Protein AF-A0A9P9CY89-F1 (afdb_monomer)

Secondary structure (DSSP, 8-state):
-------------------------------PPP---TTB-S-S-SEEHHHHHHHHHHHHGGG--BTTBSS--EEEESS--EEEEEEEE-SS-TTSEEEEEEEEEEE-TT--S---EEEEE-HHHHHHHHHHHHHTSPBTTTEEE-TTS--EEE-EEEEEE----EESSTT--PEEEEEEEETT--S--------

pLDDT: mean 74.92, std 17.93, range [34.5, 95.12]

Sequence (195 aa):
MDTTTITALFTLLTTLIGLAFASPLTARDALFPRQRDPASCRSTRLITEATYNWGVSGFCSNFLPTDANPNPAKTITTKEPLIFTMVLPAYDKPATQMDWVYKIAVGTGNYANKAFITHSVDYETCQRKMKEVLSEGKLGDDYCVVDGTEDVLFKGGKLEEVLEGVSANKEWKGKVRFESYIKGTKPDEEMVLFD

Foldseek 3Di:
DDDDDDDDDDDDDDDDDDDDDPDPPPPDPPPPPPPDDLLADPDQQFDFLVQQLVVLLVLLCVQDADPVGNWRWDKAWQVRKDKDWDFTAGRVGRVDTFTKMKIKHWAQPPPPDRWGWIDTHHSVNSSVQSSVQVVPDDRSGQWHAHPPDRIIGGAKGKDWDQDDTDTPDPVRGIIIMIIMHTPPPPPDPPRPPDD

Radius of gyration: 29.64 Å; Cα contacts (8 Å, |Δi|>4): 320; chains: 1; bounding box: 86×70×58 Å

Organism: NCBI:txid256645

Nearest PDB structures (foldseek):
  5j9h-assembly1_A  TM=2.217E-01  e=1.422E+00  Puumala virus p360
  8bes-assembly1_A  TM=3.994E-01  e=5.762E+00  Rhodotorula dairenensis
  6y68-assembly1_A  TM=2.134E-01  e=3.217E+00  Maporal virus
  8bet-assembly2_C  TM=2.044E-01  e=8.175E+00  Rhodotorula dairenensis

Mean predicted aligned error: 13.98 Å

Solvent-accessible surface area (backbone atoms only — not comparable to full-atom values): 11926 Å² total; per-residue (Å²): 140,79,88,84,88,90,87,82,90,82,88,81,90,80,90,77,91,77,91,76,74,85,71,74,83,70,79,68,82,62,88,62,76,75,80,70,59,78,41,43,47,92,64,57,83,27,29,36,57,70,60,47,57,51,48,45,50,61,62,31,51,82,23,54,56,42,99,90,39,77,73,35,54,45,78,39,26,55,87,52,53,51,72,48,75,44,80,40,50,21,62,76,40,63,89,44,73,38,57,33,33,43,36,42,37,38,41,63,74,91,50,89,61,88,63,72,36,35,34,70,44,36,34,68,57,42,46,53,50,54,54,42,21,62,75,74,37,47,79,44,73,20,29,24,35,40,86,96,56,90,49,48,33,46,60,32,39,65,38,78,41,77,57,91,51,63,34,94,46,91,84,58,77,38,31,43,33,37,38,35,34,43,68,93,62,72,85,70,95,76,73,89,78,77,130

Structure (mmCIF, N/CA/C/O backbone):
data_AF-A0A9P9CY89-F1
#
_entry.id   AF-A0A9P9CY89-F1
#
loop_
_atom_site.group_PDB
_atom_site.id
_atom_site.type_symbol
_atom_site.label_atom_id
_atom_site.label_alt_id
_atom_site.label_comp_id
_atom_site.label_asym_id
_atom_site.label_entity_id
_atom_site.label_seq_id
_atom_site.pdbx_PDB_ins_code
_atom_site.Cartn_x
_atom_site.Cartn_y
_atom_site.Cartn_z
_atom_site.occupancy
_atom_site.B_iso_or_equiv
_atom_site.auth_seq_id
_atom_site.auth_comp_id
_atom_site.auth_asym_id
_atom_site.auth_atom_id
_atom_site.pdbx_PDB_model_num
ATOM 1 N N . MET A 1 1 ? -62.046 49.528 8.499 1.00 42.81 1 MET A N 1
ATOM 2 C CA . MET A 1 1 ? -62.099 48.124 8.043 1.00 42.81 1 MET A CA 1
ATOM 3 C C . MET A 1 1 ? -61.010 47.359 8.781 1.00 42.81 1 MET A C 1
ATOM 5 O O . MET A 1 1 ? -59.967 47.067 8.221 1.00 42.81 1 MET A O 1
ATOM 9 N N . ASP A 1 2 ? -61.037 47.347 10.110 1.00 34.50 2 ASP A N 1
ATOM 10 C CA . ASP A 1 2 ? -61.955 46.634 11.022 1.00 34.50 2 ASP A CA 1
ATOM 11 C C . ASP A 1 2 ? -61.560 45.166 11.223 1.00 34.50 2 ASP A C 1
ATOM 13 O O . ASP A 1 2 ? -61.821 44.290 10.407 1.00 34.50 2 ASP A O 1
ATOM 17 N N . THR A 1 3 ? -60.901 44.970 12.366 1.00 44.81 3 THR A N 1
ATOM 18 C CA . THR A 1 3 ? -60.974 43.838 13.298 1.00 44.81 3 THR A CA 1
ATOM 19 C C . THR A 1 3 ? -62.237 42.982 13.195 1.00 44.81 3 THR A C 1
ATOM 21 O O . THR A 1 3 ? -63.329 43.540 13.238 1.00 44.81 3 THR A O 1
ATOM 24 N N . THR A 1 4 ? -62.113 41.647 13.252 1.00 50.03 4 THR A N 1
ATOM 25 C CA . THR A 1 4 ? -62.676 40.820 14.351 1.00 50.03 4 THR A CA 1
ATOM 26 C C . THR A 1 4 ? -62.416 39.313 14.197 1.00 50.03 4 THR A C 1
ATOM 28 O O . THR A 1 4 ? -62.582 38.703 13.147 1.00 50.03 4 THR A O 1
ATOM 31 N N . THR A 1 5 ? -62.012 38.747 15.327 1.00 48.97 5 THR A N 1
ATOM 32 C CA . THR A 1 5 ? -62.002 37.354 15.786 1.00 48.97 5 THR A CA 1
ATOM 33 C C . THR A 1 5 ? -63.383 36.690 15.737 1.00 48.97 5 THR A C 1
ATOM 35 O O . THR A 1 5 ? -64.351 37.321 16.149 1.00 48.97 5 THR A O 1
ATOM 38 N N . ILE A 1 6 ? -63.465 35.388 15.409 1.00 53.59 6 ILE A N 1
ATOM 39 C CA . ILE A 1 6 ? -64.520 34.494 15.933 1.00 53.59 6 ILE A CA 1
ATOM 40 C C . ILE A 1 6 ? -63.917 33.134 16.308 1.00 53.59 6 ILE A C 1
ATOM 42 O O . ILE A 1 6 ? -63.315 32.436 15.495 1.00 53.59 6 ILE A O 1
ATOM 46 N N . THR A 1 7 ? -64.124 32.788 17.573 1.00 47.53 7 THR A N 1
ATOM 47 C CA . THR A 1 7 ? -63.783 31.548 18.272 1.00 47.53 7 THR A CA 1
ATOM 48 C C . THR A 1 7 ? -65.073 30.744 18.481 1.00 47.53 7 THR A C 1
ATOM 50 O O . THR A 1 7 ? -66.059 31.324 18.925 1.00 47.53 7 THR A O 1
ATOM 53 N N . ALA A 1 8 ? -65.074 29.429 18.238 1.00 51.16 8 ALA A N 1
ATOM 54 C CA . ALA A 1 8 ? -66.047 28.460 18.786 1.00 51.16 8 ALA A CA 1
ATOM 55 C C . ALA A 1 8 ? -65.473 27.040 18.585 1.00 51.16 8 ALA A C 1
ATOM 57 O O . ALA A 1 8 ? -65.384 26.566 17.459 1.00 51.16 8 ALA A O 1
ATOM 58 N N . LEU A 1 9 ? -64.782 26.435 19.556 1.00 44.12 9 LEU A N 1
ATOM 59 C CA . LEU A 1 9 ? -65.307 25.575 20.631 1.00 44.12 9 LEU A CA 1
ATOM 60 C C . LEU A 1 9 ? -66.454 24.632 20.218 1.00 44.12 9 LEU A C 1
ATOM 62 O O . LEU A 1 9 ? -67.615 25.020 20.225 1.00 44.12 9 LEU A O 1
ATOM 66 N N . PHE A 1 10 ? -66.120 23.356 20.003 1.00 47.75 10 PHE A N 1
ATOM 67 C CA . PHE A 1 10 ? -66.984 22.234 20.373 1.00 47.75 10 PHE A CA 1
ATOM 68 C C . PHE A 1 10 ? -66.120 21.110 20.953 1.00 47.75 10 PHE A C 1
ATOM 70 O O . PHE A 1 10 ? -65.463 20.344 20.253 1.00 47.75 10 PHE A O 1
ATOM 77 N N . THR A 1 11 ? -66.086 21.069 22.278 1.00 47.38 11 THR A N 1
ATOM 78 C CA . THR A 1 11 ? -65.641 19.938 23.087 1.00 47.38 11 THR A CA 1
ATOM 79 C C . THR A 1 11 ? -66.651 18.798 22.967 1.00 47.38 11 THR A C 1
ATOM 81 O O . THR A 1 11 ? -67.822 19.012 23.282 1.00 47.38 11 THR A O 1
ATOM 84 N N . LEU A 1 12 ? -66.212 17.581 22.632 1.00 44.69 12 LEU A N 1
ATOM 85 C CA . LEU A 1 12 ? -66.904 16.381 23.100 1.00 44.69 12 LEU A CA 1
ATOM 86 C C . LEU A 1 12 ? -65.917 15.337 23.629 1.00 44.69 12 LEU A C 1
ATOM 88 O O . LEU A 1 12 ? -65.103 14.751 22.925 1.00 44.69 12 LEU A O 1
ATOM 92 N N . LEU A 1 13 ? -66.049 15.189 24.936 1.00 46.47 13 LEU A N 1
ATOM 93 C CA . LEU A 1 13 ? -65.552 14.196 25.863 1.00 46.47 13 LEU A CA 1
ATOM 94 C C . LEU A 1 13 ? -65.914 12.763 25.416 1.00 46.47 13 LEU A C 1
ATOM 96 O O . LEU A 1 13 ? -67.093 12.434 25.353 1.00 46.47 13 LEU A O 1
ATOM 100 N N . THR A 1 14 ? -64.928 11.881 25.242 1.00 52.66 14 THR A N 1
ATOM 101 C CA . THR A 1 14 ? -65.094 10.454 25.575 1.00 52.66 14 THR A CA 1
ATOM 102 C C . THR A 1 14 ? -63.801 9.904 26.157 1.00 52.66 14 THR A C 1
ATOM 104 O O . THR A 1 14 ? -62.845 9.580 25.458 1.00 52.66 14 THR A O 1
ATOM 107 N N . THR A 1 15 ? -63.811 9.809 27.479 1.00 50.81 15 THR A N 1
ATOM 108 C CA . THR A 1 15 ? -62.997 8.919 28.299 1.00 50.81 15 THR A CA 1
ATOM 109 C C . THR A 1 15 ? -63.222 7.460 27.897 1.00 50.81 15 THR A C 1
ATOM 111 O O . THR A 1 15 ? -64.338 6.962 28.038 1.00 50.81 15 THR A O 1
ATOM 114 N N . LEU A 1 16 ? -62.163 6.746 27.511 1.00 49.50 16 LEU A N 1
ATOM 115 C CA . LEU A 1 16 ? -62.087 5.304 27.738 1.00 49.50 16 LEU A CA 1
ATOM 116 C C . LEU A 1 16 ? -60.788 4.973 28.469 1.00 49.50 16 LEU A C 1
ATOM 118 O O . LEU A 1 16 ? -59.684 5.102 27.948 1.00 49.50 16 LEU A O 1
ATOM 122 N N . ILE A 1 17 ? -60.976 4.562 29.718 1.00 52.81 17 ILE A N 1
ATOM 123 C CA . ILE A 1 17 ? -59.984 3.940 30.579 1.00 52.81 17 ILE A CA 1
ATOM 124 C C . ILE A 1 17 ? -59.710 2.549 30.002 1.00 52.81 17 ILE A C 1
ATOM 126 O O . ILE A 1 17 ? -60.562 1.668 30.067 1.00 52.81 17 ILE A O 1
ATOM 130 N N . GLY A 1 18 ? -58.520 2.367 29.435 1.00 46.34 18 GLY A N 1
ATOM 131 C CA . GLY A 1 18 ? -57.946 1.066 29.111 1.00 46.34 18 GLY A CA 1
ATOM 132 C C . GLY A 1 18 ? -56.780 0.777 30.048 1.00 46.34 18 GLY A C 1
ATOM 133 O O . GLY A 1 18 ? -55.631 1.046 29.717 1.00 46.34 18 GLY A O 1
ATOM 134 N N . LEU A 1 19 ? -57.082 0.253 31.236 1.00 50.66 19 LEU A N 1
ATOM 135 C CA . LEU A 1 19 ? -56.118 -0.465 32.069 1.00 50.66 19 LEU A CA 1
ATOM 136 C C . LEU A 1 19 ? -55.737 -1.757 31.341 1.00 50.66 19 LEU A C 1
ATOM 138 O O . LEU A 1 19 ? -56.552 -2.673 31.280 1.00 50.66 19 LEU A O 1
ATOM 142 N N . ALA A 1 20 ? -54.518 -1.850 30.811 1.00 46.69 20 ALA A N 1
ATOM 143 C CA . ALA A 1 20 ? -53.949 -3.131 30.405 1.00 46.69 20 ALA A CA 1
ATOM 144 C C . ALA A 1 20 ? -52.420 -3.057 30.293 1.00 46.69 20 ALA A C 1
ATOM 146 O O . ALA A 1 20 ? -51.870 -2.570 29.313 1.00 46.69 20 ALA A O 1
ATOM 147 N N . PHE A 1 21 ? -51.779 -3.611 31.321 1.00 50.00 21 PHE A N 1
ATOM 148 C CA . PHE A 1 21 ? -50.441 -4.198 31.321 1.00 50.00 21 PHE A CA 1
ATOM 149 C C . PHE A 1 21 ? -49.263 -3.273 30.995 1.00 50.00 21 PHE A C 1
ATOM 151 O O . PHE A 1 21 ? -48.805 -3.147 29.862 1.00 50.00 21 PHE A O 1
ATOM 158 N N . ALA A 1 22 ? -48.649 -2.779 32.078 1.00 48.97 22 ALA A N 1
ATOM 159 C CA . ALA A 1 22 ? -47.198 -2.740 32.162 1.00 48.97 22 ALA A CA 1
ATOM 160 C C . ALA A 1 22 ? -46.675 -4.091 31.657 1.00 48.97 22 ALA A C 1
ATOM 162 O O . ALA A 1 22 ? -46.836 -5.120 32.316 1.00 48.97 22 ALA A O 1
ATOM 163 N N . SER A 1 23 ? -46.128 -4.093 30.444 1.00 54.41 23 SER A N 1
ATOM 164 C CA . SER A 1 23 ? -45.365 -5.236 29.976 1.00 54.41 23 SER A CA 1
ATOM 165 C C . SER A 1 23 ? -44.224 -5.399 30.976 1.00 54.41 23 SER A C 1
ATOM 167 O O . SER A 1 23 ? -43.519 -4.414 31.229 1.00 54.41 23 SER A O 1
ATOM 169 N N . PRO A 1 24 ? -44.055 -6.571 31.609 1.00 49.47 24 PRO A N 1
ATOM 170 C CA . PRO A 1 24 ? -42.847 -6.803 32.368 1.00 49.47 24 PRO A CA 1
ATOM 171 C C . PRO A 1 24 ? -41.691 -6.553 31.405 1.00 49.47 24 PRO A C 1
ATOM 173 O O . PRO A 1 24 ? -41.665 -7.104 30.305 1.00 49.47 24 PRO A O 1
ATOM 176 N N . LEU A 1 25 ? -40.764 -5.690 31.820 1.00 48.47 25 LEU A N 1
ATOM 177 C CA . LEU A 1 25 ? -39.395 -5.707 31.335 1.00 48.47 25 LEU A CA 1
ATOM 178 C C . LEU A 1 25 ? -38.912 -7.145 31.518 1.00 48.47 25 LEU A C 1
ATOM 180 O O . LEU A 1 25 ? -38.414 -7.522 32.580 1.00 48.47 25 LEU A O 1
ATOM 184 N N . THR A 1 26 ? -39.121 -7.979 30.504 1.00 49.50 26 THR A N 1
ATOM 185 C CA . THR A 1 26 ? -38.426 -9.243 30.369 1.00 49.50 26 THR A CA 1
ATOM 186 C C . THR A 1 26 ? -36.986 -8.868 30.112 1.00 49.50 26 THR A C 1
ATOM 188 O O . THR A 1 26 ? -36.546 -8.668 28.984 1.00 49.50 26 THR A O 1
ATOM 191 N N . ALA A 1 27 ? -36.265 -8.723 31.220 1.00 52.22 27 ALA A N 1
ATOM 192 C CA . ALA A 1 27 ? -34.845 -8.946 31.267 1.00 52.22 27 ALA A CA 1
ATOM 193 C C . ALA A 1 27 ? -34.517 -10.195 30.444 1.00 52.22 27 ALA A C 1
ATOM 195 O O . ALA A 1 27 ? -35.237 -11.196 30.509 1.00 52.22 27 ALA A O 1
ATOM 196 N N . ARG A 1 28 ? -33.366 -10.121 29.771 1.00 48.06 28 ARG A N 1
ATOM 197 C CA . ARG A 1 28 ? -32.787 -11.105 28.852 1.00 48.06 28 ARG A CA 1
ATOM 198 C C . ARG A 1 28 ? -33.158 -10.869 27.388 1.00 48.06 28 ARG A C 1
ATOM 200 O O . ARG A 1 28 ? -33.549 -11.801 26.693 1.00 48.06 28 ARG A O 1
ATOM 207 N N . ASP A 1 29 ? -32.776 -9.696 26.874 1.00 45.81 29 ASP A N 1
ATOM 208 C CA . ASP A 1 29 ? -31.834 -9.752 25.750 1.00 45.81 29 ASP A CA 1
ATOM 209 C C . ASP A 1 29 ? -30.663 -10.588 26.249 1.00 45.81 29 ASP A C 1
ATOM 211 O O . ASP A 1 29 ? -29.784 -10.143 26.993 1.00 45.81 29 ASP A O 1
ATOM 215 N N . ALA A 1 30 ? -30.784 -11.885 26.006 1.00 46.38 30 ALA A N 1
ATOM 216 C CA . ALA A 1 30 ? -29.717 -12.810 26.228 1.00 46.38 30 ALA A CA 1
ATOM 217 C C . ALA A 1 30 ? -28.488 -12.209 25.550 1.00 46.38 30 ALA A C 1
ATOM 219 O O . ALA A 1 30 ? -28.546 -11.751 24.408 1.00 46.38 30 ALA A O 1
ATOM 220 N N . LEU A 1 31 ? -27.394 -12.200 26.305 1.00 48.59 31 LEU A N 1
ATOM 221 C CA . LEU A 1 31 ? -26.022 -11.984 25.866 1.00 48.59 31 LEU A CA 1
ATOM 222 C C . LEU A 1 31 ? -25.629 -13.070 24.849 1.00 48.59 31 LEU A C 1
ATOM 224 O O . LEU A 1 31 ? -24.633 -13.768 25.017 1.00 48.59 31 LEU A O 1
ATOM 228 N N . PHE A 1 32 ? -26.437 -13.268 23.811 1.00 48.12 32 PHE A N 1
ATOM 229 C CA . PHE A 1 32 ? -25.995 -13.920 22.609 1.00 48.12 32 PHE A CA 1
ATOM 230 C C . PHE A 1 32 ? -24.947 -12.975 22.036 1.00 48.12 32 PHE A C 1
ATOM 232 O O . PHE A 1 32 ? -25.261 -11.800 21.807 1.00 48.12 32 PHE A O 1
ATOM 239 N N . PRO A 1 33 ? -23.690 -13.420 21.873 1.00 51.66 33 PRO A N 1
ATOM 240 C CA . PRO A 1 33 ? -22.725 -12.615 21.154 1.00 51.66 33 PRO A CA 1
ATOM 241 C C . PRO A 1 33 ? -23.377 -12.278 19.818 1.00 51.66 33 PRO A C 1
ATOM 243 O O . PRO A 1 33 ? -23.723 -13.195 19.070 1.00 51.66 33 PRO A O 1
ATOM 246 N N . ARG A 1 34 ? -23.631 -10.981 19.565 1.00 53.75 34 ARG A N 1
ATOM 247 C CA . ARG A 1 34 ? -24.109 -10.527 18.257 1.00 53.75 34 ARG A CA 1
ATOM 248 C C . ARG A 1 34 ? -23.199 -11.193 17.243 1.00 53.75 34 ARG A C 1
ATOM 250 O O . ARG A 1 34 ? -21.979 -11.021 17.303 1.00 53.75 34 ARG A O 1
ATOM 257 N N . GLN A 1 35 ? -23.790 -12.027 16.399 1.00 55.66 35 GLN A N 1
ATOM 258 C CA . GLN A 1 35 ? -23.075 -12.658 15.313 1.00 55.66 35 GLN A CA 1
ATOM 259 C C . GLN A 1 35 ? -22.565 -11.499 14.457 1.00 55.66 35 GLN A C 1
ATOM 261 O O . GLN A 1 35 ? -23.366 -10.773 13.876 1.00 55.66 35 GLN A O 1
ATOM 266 N N . ARG A 1 36 ? -21.257 -11.222 14.532 1.00 60.03 36 ARG A N 1
ATOM 267 C CA . ARG A 1 36 ? -20.660 -10.099 13.808 1.00 60.03 36 ARG A CA 1
ATOM 268 C C . ARG A 1 36 ? -20.838 -10.345 12.323 1.00 60.03 36 ARG A C 1
ATOM 270 O O . ARG A 1 36 ? -20.642 -11.476 11.866 1.00 60.03 36 ARG A O 1
ATOM 277 N N . ASP A 1 37 ? -21.153 -9.286 11.591 1.00 70.81 37 ASP A N 1
ATOM 278 C CA . ASP A 1 37 ? -21.175 -9.361 10.141 1.00 70.81 37 ASP A CA 1
ATOM 279 C C . ASP A 1 37 ? -19.795 -9.811 9.631 1.00 70.81 37 ASP A C 1
ATOM 281 O O . ASP A 1 37 ? -18.772 -9.433 10.210 1.00 70.81 37 ASP A O 1
ATOM 285 N N . PRO A 1 38 ? -19.718 -10.604 8.549 1.00 62.88 38 PRO A N 1
ATOM 286 C CA . PRO A 1 38 ? -18.444 -11.090 8.008 1.00 62.88 38 PRO A CA 1
ATOM 287 C C . PRO A 1 38 ? -17.430 -9.976 7.687 1.00 62.88 38 PRO A C 1
ATOM 289 O O . PRO A 1 38 ? -16.225 -10.211 7.712 1.00 62.88 38 PRO A O 1
ATOM 292 N N . ALA A 1 39 ? -17.923 -8.761 7.429 1.00 76.88 39 ALA A N 1
ATOM 293 C CA . ALA A 1 39 ? -17.151 -7.558 7.124 1.00 76.88 39 ALA A CA 1
ATOM 294 C C . ALA A 1 39 ? -16.628 -6.794 8.358 1.00 76.88 39 ALA A C 1
ATOM 296 O O . ALA A 1 39 ? -15.818 -5.875 8.220 1.00 76.88 39 ALA A O 1
ATOM 297 N N . SER A 1 40 ? -17.085 -7.157 9.557 1.00 86.38 40 SER A N 1
ATOM 298 C CA . SER A 1 40 ? -16.733 -6.489 10.808 1.00 86.38 40 SER A CA 1
ATOM 299 C C . SER A 1 40 ? -15.288 -6.759 11.228 1.00 86.38 40 SER A C 1
ATOM 301 O O . SER A 1 40 ? -14.763 -7.878 11.128 1.00 86.38 40 SER A O 1
ATOM 303 N N . CYS 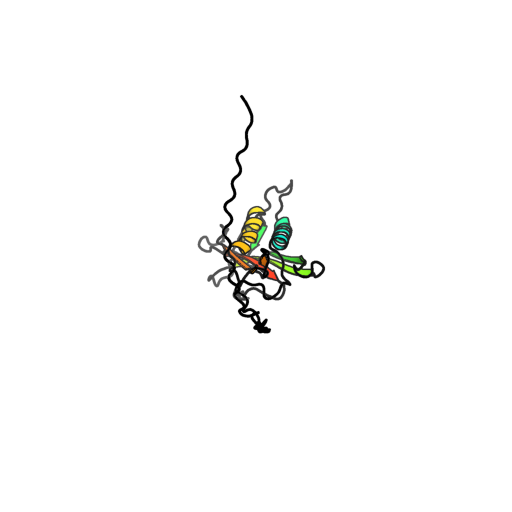A 1 41 ? -14.629 -5.738 11.770 1.00 87.56 41 CYS A N 1
ATOM 304 C CA . CYS A 1 41 ? -13.296 -5.889 12.325 1.00 87.56 41 CYS A CA 1
ATOM 305 C C . CYS A 1 41 ? -13.285 -6.798 13.564 1.00 87.56 41 CYS A C 1
ATOM 307 O O . CYS A 1 41 ? -13.728 -6.444 14.656 1.00 87.56 41 CYS A O 1
ATOM 309 N N . ARG A 1 42 ? -12.684 -7.988 13.421 1.00 84.75 42 ARG A N 1
ATOM 310 C CA . ARG A 1 42 ? -12.408 -8.904 14.547 1.00 84.75 42 ARG A CA 1
ATOM 311 C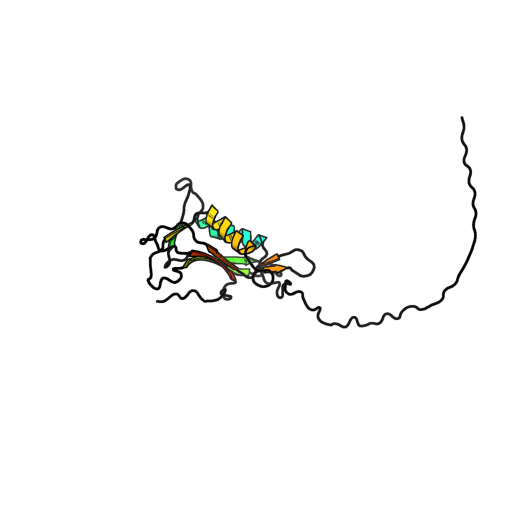 C . ARG A 1 42 ? -11.414 -8.313 15.549 1.00 84.75 42 ARG A C 1
ATOM 313 O O . ARG A 1 42 ? -11.548 -8.540 16.747 1.00 84.75 42 ARG A O 1
ATOM 320 N N . SER A 1 43 ? -10.446 -7.556 15.040 1.00 84.94 43 SER A N 1
ATOM 321 C CA . SER A 1 43 ? -9.432 -6.826 15.795 1.00 84.94 43 SER A CA 1
ATOM 322 C C . SER A 1 43 ? -9.385 -5.393 15.287 1.00 84.94 43 SER A C 1
ATOM 324 O O . SER A 1 43 ? -9.419 -5.168 14.080 1.00 84.94 43 SER A O 1
ATOM 326 N N . THR A 1 44 ? -9.269 -4.446 16.207 1.00 87.88 44 THR A N 1
ATOM 327 C CA . THR A 1 44 ? -9.060 -3.022 15.923 1.00 87.88 44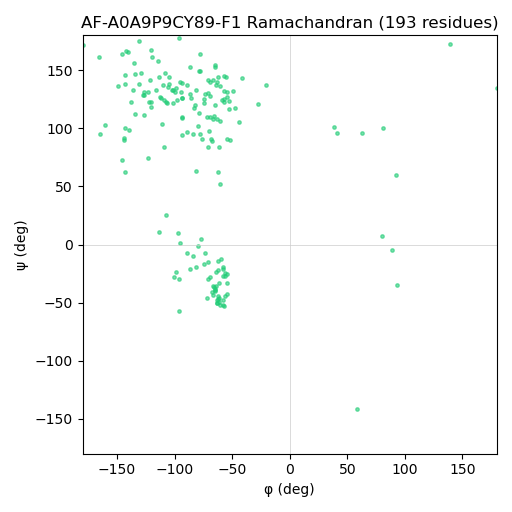 THR A CA 1
ATOM 328 C C . THR A 1 44 ? -7.580 -2.630 15.968 1.00 87.88 44 THR A C 1
ATOM 330 O O . THR A 1 44 ? -7.233 -1.476 15.733 1.00 87.88 44 THR A O 1
ATOM 333 N N . ARG A 1 45 ? -6.683 -3.596 16.221 1.00 89.31 45 ARG A N 1
ATOM 334 C CA . ARG A 1 45 ? -5.227 -3.420 16.151 1.00 89.31 45 ARG A CA 1
ATOM 335 C C . ARG A 1 45 ? -4.744 -3.535 14.702 1.00 89.31 45 ARG A C 1
ATOM 337 O O . ARG A 1 45 ? -4.050 -4.481 14.340 1.00 89.31 45 ARG A O 1
ATOM 344 N N . LEU A 1 46 ? -5.205 -2.604 13.879 1.00 91.31 46 LEU A N 1
ATOM 345 C CA . LEU A 1 46 ? -4.951 -2.480 12.444 1.00 91.31 46 LEU A CA 1
ATOM 346 C C . LEU A 1 46 ? -4.764 -0.994 12.111 1.00 91.31 46 LEU A C 1
ATOM 348 O O . LEU A 1 46 ? -5.060 -0.135 12.944 1.00 91.31 46 LEU A O 1
ATOM 352 N N . ILE A 1 47 ? -4.243 -0.678 10.927 1.00 92.69 47 ILE A N 1
ATOM 353 C CA . ILE A 1 47 ? -4.116 0.717 10.478 1.00 92.69 47 ILE A CA 1
ATOM 354 C C . ILE A 1 47 ? -5.405 1.180 9.801 1.00 92.69 47 ILE A C 1
ATOM 356 O O . ILE A 1 47 ? -6.121 0.370 9.215 1.00 92.69 47 ILE A O 1
ATOM 360 N N . THR A 1 48 ? -5.673 2.482 9.837 1.00 92.94 48 THR A N 1
ATOM 361 C CA . THR A 1 48 ? -6.731 3.091 9.019 1.00 92.94 48 THR A CA 1
ATOM 362 C C . THR A 1 48 ? -6.271 3.272 7.576 1.00 92.94 48 THR A C 1
ATOM 364 O O . THR A 1 48 ? -5.068 3.299 7.294 1.00 92.94 48 THR A O 1
ATOM 367 N N . GLU A 1 49 ? -7.218 3.494 6.664 1.00 90.19 49 GLU A N 1
ATOM 368 C CA . GLU A 1 49 ? -6.921 3.918 5.290 1.00 90.19 49 GLU A CA 1
ATOM 369 C C . GLU A 1 49 ? -6.045 5.184 5.244 1.00 90.19 49 GLU A C 1
ATOM 371 O O . GLU A 1 49 ? -5.082 5.260 4.481 1.00 90.19 49 GLU A O 1
ATOM 376 N N . ALA A 1 50 ? -6.326 6.178 6.090 1.00 91.31 50 ALA A N 1
ATOM 377 C CA . ALA A 1 50 ? -5.536 7.407 6.137 1.00 91.31 50 ALA A CA 1
ATOM 378 C C . ALA A 1 50 ? -4.073 7.132 6.529 1.00 91.31 50 ALA A C 1
ATOM 380 O O . ALA A 1 50 ? -3.144 7.643 5.897 1.00 91.31 50 ALA A O 1
ATOM 381 N N . THR A 1 51 ? -3.854 6.285 7.539 1.00 94.12 51 THR A N 1
ATOM 382 C CA . THR A 1 51 ? -2.512 5.862 7.963 1.00 94.12 51 THR A CA 1
ATOM 383 C C . THR A 1 51 ? -1.805 5.045 6.882 1.00 94.12 51 THR A C 1
ATOM 385 O O . THR A 1 51 ? -0.607 5.233 6.661 1.00 94.12 51 THR A O 1
ATOM 388 N N . TYR A 1 52 ? -2.537 4.185 6.172 1.00 93.75 52 TYR A N 1
ATOM 389 C CA . TYR A 1 52 ? -2.017 3.462 5.017 1.00 93.75 52 TYR A CA 1
ATOM 390 C C . TYR A 1 52 ? -1.554 4.420 3.914 1.00 93.75 52 TYR A C 1
ATOM 392 O O . TYR A 1 52 ? -0.402 4.369 3.493 1.00 93.75 52 TYR A O 1
ATOM 400 N N . ASN A 1 53 ? -2.406 5.359 3.500 1.00 93.69 53 ASN A N 1
ATOM 401 C CA . ASN A 1 53 ? -2.104 6.326 2.442 1.00 93.69 53 ASN A CA 1
ATOM 402 C C . ASN A 1 53 ? -0.916 7.239 2.792 1.00 93.69 53 ASN A C 1
ATOM 404 O O . ASN A 1 53 ? -0.124 7.612 1.916 1.00 93.69 53 ASN A O 1
ATOM 408 N N . TRP A 1 54 ? -0.753 7.567 4.076 1.00 94.31 54 TRP A N 1
ATOM 409 C CA . TRP A 1 54 ? 0.445 8.240 4.572 1.00 94.31 54 TRP A CA 1
ATOM 410 C C . TRP A 1 54 ? 1.699 7.376 4.388 1.00 94.31 54 TRP A C 1
ATOM 412 O O . TRP A 1 54 ? 2.700 7.849 3.845 1.00 94.31 54 TRP A O 1
ATOM 422 N N . GLY A 1 55 ? 1.640 6.097 4.768 1.00 94.62 55 GLY A N 1
ATOM 423 C CA . GLY A 1 55 ? 2.757 5.174 4.588 1.00 94.62 55 GLY A CA 1
ATOM 424 C C . GLY A 1 55 ? 3.082 4.891 3.117 1.00 94.62 55 GLY A C 1
ATOM 425 O O . GLY A 1 55 ? 4.256 4.869 2.761 1.00 94.62 55 GLY A O 1
ATOM 426 N N . VAL A 1 56 ? 2.083 4.800 2.232 1.00 94.81 56 VAL A N 1
ATOM 427 C CA . VAL A 1 56 ? 2.293 4.747 0.771 1.00 94.81 56 VAL A CA 1
ATOM 428 C C . VAL A 1 56 ? 3.083 5.961 0.296 1.00 94.81 56 VAL A C 1
ATOM 430 O O . VAL A 1 56 ? 4.037 5.819 -0.467 1.00 94.81 56 VAL A O 1
ATOM 433 N N . SER A 1 57 ? 2.741 7.152 0.788 1.00 93.88 57 SER A N 1
ATOM 434 C CA . SER A 1 57 ? 3.469 8.370 0.431 1.00 93.88 57 SER A CA 1
ATOM 435 C C . SER A 1 57 ? 4.909 8.361 0.930 1.00 93.88 57 SER A C 1
ATOM 437 O O . SER A 1 57 ? 5.813 8.725 0.180 1.00 93.88 57 SER A O 1
ATOM 439 N N . GLY A 1 58 ? 5.144 7.862 2.144 1.00 92.56 58 GLY A N 1
ATOM 440 C CA . GLY A 1 58 ? 6.491 7.637 2.665 1.00 92.56 58 GLY A CA 1
ATOM 441 C C . GLY A 1 58 ? 7.284 6.622 1.835 1.00 92.56 58 GLY A C 1
ATOM 442 O O . GLY A 1 58 ? 8.416 6.895 1.445 1.00 92.56 58 GLY A O 1
ATOM 443 N N . PHE A 1 59 ? 6.689 5.481 1.494 1.00 92.94 59 PHE A N 1
ATOM 444 C CA . PHE A 1 59 ? 7.328 4.440 0.692 1.00 92.94 59 PHE A CA 1
ATOM 445 C C . PHE A 1 59 ? 7.680 4.925 -0.719 1.00 92.94 59 PHE A C 1
ATOM 447 O O . PHE A 1 59 ? 8.836 4.818 -1.141 1.00 92.94 59 PHE A O 1
ATOM 454 N N . CYS A 1 60 ? 6.714 5.521 -1.419 1.00 92.56 60 CYS A N 1
ATOM 455 C CA . CYS A 1 60 ? 6.905 6.030 -2.771 1.00 92.56 60 CYS A CA 1
ATOM 456 C C . CYS A 1 60 ? 7.784 7.285 -2.811 1.00 92.56 60 CYS A C 1
ATOM 458 O O . CYS A 1 60 ? 8.321 7.600 -3.865 1.00 92.56 60 CYS A O 1
ATOM 460 N N . SER A 1 61 ? 8.030 7.970 -1.686 1.00 89.12 61 SER A N 1
ATOM 461 C CA . SER A 1 61 ? 8.935 9.132 -1.657 1.00 89.12 61 SER A CA 1
ATOM 462 C C . SER A 1 61 ? 10.350 8.824 -2.174 1.00 89.12 61 SER A C 1
ATOM 464 O O . SER A 1 61 ? 11.037 9.689 -2.708 1.00 89.12 61 SER A O 1
ATOM 466 N N . ASN A 1 62 ? 10.748 7.552 -2.108 1.00 78.50 62 ASN A N 1
ATOM 467 C CA . ASN A 1 62 ? 11.988 7.027 -2.672 1.00 78.50 62 ASN A CA 1
ATOM 468 C C . ASN A 1 62 ? 12.127 7.209 -4.194 1.00 78.50 62 ASN A C 1
ATOM 470 O O . ASN A 1 62 ? 13.213 6.977 -4.722 1.00 78.50 62 ASN A O 1
ATOM 474 N N . PHE A 1 63 ? 11.044 7.568 -4.879 1.00 83.12 63 PHE A N 1
ATOM 475 C CA . PHE A 1 63 ? 10.946 7.800 -6.316 1.00 83.12 63 PHE A CA 1
ATOM 476 C C . PHE A 1 63 ? 10.659 9.277 -6.632 1.00 83.12 63 PHE A C 1
ATOM 478 O O . PHE A 1 63 ? 10.293 9.596 -7.760 1.00 83.12 63 PHE A O 1
ATOM 485 N N . LEU A 1 64 ? 10.754 10.182 -5.645 1.00 79.94 64 LEU A N 1
ATOM 486 C CA . LEU A 1 64 ? 10.442 11.594 -5.854 1.00 79.94 64 LEU A CA 1
ATOM 487 C C . LEU A 1 64 ? 11.409 12.243 -6.842 1.00 79.94 64 LEU A C 1
ATOM 489 O O . LEU A 1 64 ? 12.624 12.043 -6.733 1.00 79.94 64 LEU A O 1
ATOM 493 N N . PRO A 1 65 ? 10.885 13.070 -7.758 1.00 75.31 65 PRO A N 1
ATOM 494 C CA . PRO A 1 65 ? 11.715 13.863 -8.632 1.00 75.31 65 PRO A CA 1
ATOM 495 C C . PRO A 1 65 ? 12.580 14.841 -7.851 1.00 75.31 65 PRO A C 1
ATOM 497 O O . PRO A 1 65 ? 12.187 15.391 -6.824 1.00 75.31 65 PRO A O 1
ATOM 500 N N . THR A 1 66 ? 13.785 15.036 -8.363 1.00 79.00 66 THR A N 1
ATOM 501 C CA . THR A 1 66 ? 14.732 16.046 -7.891 1.00 79.00 66 THR A CA 1
ATOM 502 C C . THR A 1 66 ? 15.034 16.994 -9.041 1.00 79.00 66 THR A C 1
ATOM 504 O O . THR A 1 66 ? 14.862 16.621 -10.201 1.00 79.00 66 THR A O 1
ATOM 507 N N . ASP A 1 67 ? 15.561 18.182 -8.751 1.00 79.19 67 ASP A N 1
ATOM 508 C CA . ASP A 1 67 ? 15.961 19.138 -9.796 1.00 79.19 67 ASP A CA 1
ATOM 509 C C . ASP A 1 67 ? 16.966 18.533 -10.797 1.00 79.19 67 ASP A C 1
ATOM 511 O O . ASP A 1 67 ? 17.013 18.925 -11.961 1.00 79.19 67 ASP A O 1
ATOM 515 N N . ALA A 1 68 ? 17.748 17.538 -10.361 1.00 78.75 68 ALA A N 1
ATOM 516 C CA . ALA A 1 68 ? 18.698 16.804 -11.195 1.00 78.75 68 ALA A CA 1
ATOM 517 C C . ALA A 1 68 ? 18.084 15.598 -11.935 1.00 78.75 68 ALA A C 1
ATOM 519 O O . ALA A 1 68 ? 18.647 15.136 -12.926 1.00 78.75 68 ALA A O 1
ATOM 520 N N . ASN A 1 69 ? 16.956 15.065 -11.461 1.00 73.69 69 ASN A N 1
ATOM 521 C CA . ASN A 1 69 ? 16.236 13.962 -12.089 1.00 73.69 69 ASN A CA 1
ATOM 522 C C . ASN A 1 69 ? 14.723 14.169 -11.917 1.00 73.69 69 ASN A C 1
ATOM 524 O O . ASN A 1 69 ? 14.159 13.715 -10.915 1.00 73.69 69 ASN A O 1
ATOM 528 N N . PRO A 1 70 ? 14.070 14.855 -12.869 1.00 68.56 70 PRO A N 1
ATOM 529 C CA . PRO A 1 70 ? 12.672 15.246 -12.749 1.00 68.56 70 PRO A CA 1
ATOM 530 C C . PRO A 1 70 ? 11.685 14.086 -12.917 1.00 68.56 70 PRO A C 1
ATOM 532 O O . PRO A 1 70 ? 10.508 14.302 -12.679 1.00 68.56 70 PRO A O 1
ATOM 535 N N . ASN A 1 71 ? 12.132 12.881 -13.301 1.00 68.62 71 ASN A N 1
ATOM 536 C CA . ASN A 1 71 ? 11.303 11.670 -13.379 1.00 68.62 71 ASN A CA 1
ATOM 537 C C . ASN A 1 71 ? 12.133 10.423 -12.995 1.00 68.62 71 ASN A C 1
ATOM 539 O O . ASN A 1 71 ? 12.510 9.636 -13.870 1.00 68.62 71 ASN A O 1
ATOM 543 N N . PRO A 1 72 ? 12.471 10.223 -11.706 1.00 79.06 72 PRO A N 1
ATOM 544 C CA . PRO A 1 72 ? 13.272 9.094 -11.274 1.00 79.06 72 PRO A CA 1
ATOM 545 C C . PRO A 1 72 ? 12.399 7.847 -11.226 1.00 79.06 72 PRO A C 1
ATOM 547 O O . PRO A 1 72 ? 11.741 7.546 -10.232 1.00 79.06 72 PRO A O 1
ATOM 550 N N . ALA A 1 73 ? 12.427 7.089 -12.312 1.00 82.00 73 ALA A N 1
ATOM 551 C CA . ALA A 1 73 ? 11.930 5.731 -12.294 1.00 82.00 73 ALA A CA 1
ATOM 552 C C . ALA A 1 73 ? 13.008 4.802 -11.714 1.00 82.00 73 ALA A C 1
ATOM 554 O O . ALA A 1 73 ? 14.184 4.888 -12.083 1.00 82.00 73 ALA A O 1
ATOM 555 N N . LYS A 1 74 ? 12.626 3.918 -10.787 1.00 82.69 74 LYS A N 1
ATOM 556 C CA . LYS A 1 74 ? 13.520 2.861 -10.307 1.00 82.69 74 LYS A CA 1
ATOM 557 C C . LYS A 1 74 ? 13.271 1.576 -11.057 1.00 82.69 74 LYS A C 1
ATOM 559 O O . LYS A 1 74 ? 12.141 1.163 -11.305 1.00 82.69 74 LYS A O 1
ATOM 564 N N . THR A 1 75 ? 14.380 0.929 -11.345 1.00 84.69 75 THR A N 1
ATOM 565 C CA . THR A 1 75 ? 14.444 -0.387 -11.944 1.00 84.69 75 THR A CA 1
ATOM 566 C C . THR A 1 75 ? 14.176 -1.436 -10.872 1.00 84.69 75 THR A C 1
ATOM 568 O O . THR A 1 75 ? 14.982 -1.597 -9.960 1.00 84.69 75 THR A O 1
ATOM 571 N N . ILE A 1 76 ? 13.055 -2.147 -10.975 1.00 85.19 76 ILE A N 1
ATOM 572 C CA . ILE A 1 76 ? 12.745 -3.308 -10.138 1.00 85.19 76 ILE A CA 1
ATOM 573 C C . ILE A 1 76 ? 13.012 -4.565 -10.957 1.00 85.19 76 ILE A C 1
ATOM 575 O O . ILE A 1 76 ? 12.592 -4.664 -12.114 1.00 85.19 76 ILE A O 1
ATOM 579 N N . THR A 1 77 ? 13.711 -5.524 -10.356 1.00 83.62 77 THR A N 1
ATOM 580 C CA . THR A 1 77 ? 14.048 -6.794 -11.003 1.00 83.62 77 THR A CA 1
ATOM 581 C C . THR A 1 77 ? 13.485 -7.971 -10.220 1.00 83.62 77 THR A C 1
ATOM 583 O O . THR A 1 77 ? 13.067 -7.848 -9.069 1.00 83.62 77 THR A O 1
ATOM 586 N N . THR A 1 78 ? 13.511 -9.146 -10.840 1.00 79.38 78 THR A N 1
ATOM 587 C CA . THR A 1 78 ? 13.115 -10.413 -10.210 1.00 79.38 78 THR A CA 1
ATOM 588 C C . THR A 1 78 ? 13.984 -10.797 -9.008 1.00 79.38 78 THR A C 1
ATOM 590 O O . THR A 1 78 ? 13.533 -11.556 -8.156 1.00 79.38 78 THR A O 1
ATOM 593 N N . LYS A 1 79 ? 15.215 -10.274 -8.906 1.00 81.38 79 LYS A N 1
ATOM 594 C CA . LYS A 1 79 ? 16.153 -10.575 -7.808 1.00 81.38 79 LYS A CA 1
ATOM 595 C C . LYS A 1 79 ? 16.186 -9.514 -6.717 1.00 81.38 79 LYS A C 1
ATOM 597 O O . LYS A 1 79 ? 16.579 -9.806 -5.593 1.00 81.38 79 LYS A O 1
ATOM 602 N N . GLU A 1 80 ? 15.795 -8.294 -7.056 1.00 85.81 80 GLU A N 1
ATOM 603 C CA . GLU A 1 80 ? 15.918 -7.132 -6.184 1.00 85.81 80 GLU A CA 1
ATOM 604 C C . GLU A 1 80 ? 14.532 -6.509 -5.986 1.00 85.81 80 GLU A C 1
ATOM 606 O O . GLU A 1 80 ? 14.215 -5.481 -6.594 1.00 85.81 80 GLU A O 1
ATOM 611 N N . PRO A 1 81 ? 13.662 -7.146 -5.174 1.00 88.56 81 PRO A N 1
ATOM 612 C CA . PRO A 1 81 ? 12.400 -6.536 -4.799 1.00 88.56 81 PRO A CA 1
ATOM 613 C C . PRO A 1 81 ? 12.665 -5.315 -3.917 1.00 88.56 81 PRO A C 1
ATOM 615 O O . PRO A 1 81 ? 13.522 -5.337 -3.030 1.00 88.56 81 PRO A O 1
ATOM 618 N N . LEU A 1 82 ? 11.880 -4.260 -4.109 1.00 91.00 82 LEU A N 1
ATOM 619 C CA . LEU A 1 82 ? 11.910 -3.113 -3.217 1.00 91.00 82 LEU A CA 1
ATOM 620 C C . LEU A 1 82 ? 11.022 -3.409 -2.014 1.00 91.00 82 LEU A C 1
ATOM 622 O O . LEU A 1 82 ? 9.819 -3.594 -2.171 1.00 91.00 82 LEU A O 1
ATOM 626 N N . ILE A 1 83 ? 11.609 -3.443 -0.821 1.00 92.62 83 ILE A N 1
ATOM 627 C CA . ILE A 1 83 ? 10.903 -3.723 0.431 1.00 92.62 83 ILE A CA 1
ATOM 628 C C . ILE A 1 83 ? 11.207 -2.603 1.414 1.00 92.62 83 ILE A C 1
ATOM 630 O O . ILE A 1 83 ? 12.367 -2.263 1.643 1.00 92.62 83 ILE A O 1
ATOM 634 N N . PHE A 1 84 ? 10.168 -2.057 2.033 1.00 93.44 84 PHE A N 1
ATOM 635 C CA . PHE A 1 84 ? 10.302 -1.054 3.074 1.00 93.44 84 PHE A CA 1
ATOM 636 C C . PHE A 1 84 ? 9.359 -1.375 4.224 1.00 93.44 84 PHE A C 1
ATOM 638 O O . PHE A 1 84 ? 8.192 -1.692 4.010 1.00 93.44 84 PHE A O 1
ATOM 645 N N . THR A 1 85 ? 9.869 -1.316 5.452 1.00 94.31 85 THR A N 1
ATOM 646 C CA . THR A 1 85 ? 9.047 -1.475 6.655 1.00 94.31 85 THR A CA 1
ATOM 647 C C . THR A 1 85 ? 8.903 -0.120 7.323 1.00 94.31 85 THR A C 1
ATOM 649 O O . THR A 1 85 ? 9.902 0.508 7.666 1.00 94.31 85 THR A O 1
ATOM 652 N N . MET A 1 86 ? 7.666 0.323 7.502 1.00 93.62 86 MET A N 1
ATOM 653 C CA . MET A 1 86 ? 7.316 1.535 8.227 1.00 93.62 86 MET A CA 1
ATOM 654 C C . MET A 1 86 ? 6.676 1.183 9.550 1.00 93.62 86 MET A C 1
ATOM 656 O O . MET A 1 86 ? 5.939 0.210 9.658 1.00 93.62 86 MET A O 1
ATOM 660 N N . VAL A 1 87 ? 6.915 2.024 10.542 1.00 93.94 87 VAL A N 1
ATOM 661 C CA . VAL A 1 87 ? 6.267 1.898 11.836 1.00 93.94 87 VAL A CA 1
ATOM 662 C C . VAL A 1 87 ? 5.019 2.773 11.835 1.00 93.94 87 VAL A C 1
ATOM 664 O O . VAL A 1 87 ? 5.123 3.999 11.794 1.00 93.94 87 VAL A O 1
ATOM 667 N N . LEU A 1 88 ? 3.842 2.147 11.830 1.00 93.38 88 LEU A N 1
ATOM 668 C CA . LEU A 1 88 ? 2.550 2.822 11.697 1.00 93.38 88 LEU A CA 1
ATOM 669 C C . LEU A 1 88 ? 1.716 2.708 12.984 1.00 93.38 88 LEU A C 1
ATOM 671 O O . LEU A 1 88 ? 1.765 1.668 13.646 1.00 93.38 88 LEU A O 1
ATOM 675 N N . PRO A 1 89 ? 0.946 3.746 13.355 1.00 93.69 89 PRO A N 1
ATOM 676 C CA . PRO A 1 89 ? 0.063 3.693 14.516 1.00 93.69 89 PRO A CA 1
ATOM 677 C C . PRO A 1 89 ? -1.119 2.742 14.286 1.00 93.69 89 PRO A C 1
ATOM 679 O O . PRO A 1 89 ? -1.713 2.721 13.207 1.00 93.69 89 PRO A O 1
ATOM 682 N N . ALA A 1 90 ? -1.483 1.981 15.317 1.00 92.69 90 ALA A N 1
ATOM 683 C CA . ALA A 1 90 ? -2.719 1.201 15.336 1.00 92.69 90 ALA A CA 1
ATOM 684 C C . ALA A 1 90 ? -3.937 2.087 15.635 1.00 92.69 90 ALA A C 1
ATOM 686 O O . ALA A 1 90 ? -3.833 3.059 16.385 1.00 92.69 90 ALA A O 1
ATOM 687 N N . TYR A 1 91 ? -5.098 1.720 15.091 1.00 92.56 91 TYR A N 1
ATOM 688 C CA . TYR A 1 91 ? -6.357 2.438 15.293 1.00 92.56 91 TYR A CA 1
ATOM 689 C C . TYR A 1 91 ? -6.792 2.465 16.764 1.00 92.56 91 TYR A C 1
ATOM 691 O O . TYR A 1 91 ? -7.079 3.529 17.305 1.00 92.56 91 TYR A O 1
ATOM 699 N N . ASP A 1 92 ? -6.799 1.313 17.440 1.00 88.38 92 ASP A N 1
ATOM 700 C CA . ASP A 1 92 ? -7.261 1.201 18.830 1.00 88.38 92 ASP A CA 1
ATOM 701 C C . ASP A 1 92 ? -6.332 1.876 19.846 1.00 88.38 92 ASP A C 1
ATOM 703 O O . ASP A 1 92 ? -6.762 2.299 20.922 1.00 88.38 92 ASP A O 1
ATOM 707 N N . LYS A 1 93 ? -5.041 1.950 19.521 1.00 86.81 93 LYS A N 1
ATOM 708 C CA . LYS A 1 93 ? -3.996 2.516 20.369 1.00 86.81 93 LYS A CA 1
ATOM 709 C C . LYS A 1 93 ? -2.973 3.235 19.494 1.00 86.81 93 LYS A C 1
ATOM 711 O O . LYS A 1 93 ? -1.972 2.620 19.134 1.00 86.81 93 LYS A O 1
ATOM 716 N N . PRO A 1 94 ? -3.126 4.546 19.246 1.00 80.75 94 PRO A N 1
ATOM 717 C CA . PRO A 1 94 ? -2.187 5.306 18.416 1.00 80.75 94 PRO A CA 1
ATOM 718 C C . PRO A 1 94 ? -0.734 5.283 18.919 1.00 80.75 94 PRO A C 1
ATOM 720 O O . PRO A 1 94 ? 0.202 5.382 18.133 1.00 80.75 94 PRO A O 1
ATOM 723 N N . ALA A 1 95 ? -0.530 5.108 20.231 1.00 80.69 95 ALA A N 1
ATOM 724 C CA . ALA A 1 95 ? 0.796 4.926 20.827 1.00 80.69 95 ALA A CA 1
ATOM 725 C C . ALA A 1 95 ? 1.401 3.530 20.569 1.00 80.69 95 ALA A C 1
ATOM 727 O O . ALA A 1 95 ? 2.600 3.329 20.750 1.00 80.69 95 ALA A O 1
ATOM 728 N N . THR A 1 96 ? 0.583 2.552 20.170 1.00 79.94 96 THR A N 1
ATOM 729 C CA . THR A 1 96 ? 1.049 1.232 19.744 1.00 79.94 96 THR A CA 1
ATOM 730 C C . THR A 1 96 ? 1.478 1.309 18.292 1.00 79.94 96 THR A C 1
ATOM 732 O O . THR A 1 96 ? 0.697 1.612 17.392 1.00 79.94 96 THR A O 1
ATOM 735 N N . GLN A 1 97 ? 2.745 0.997 18.093 1.00 86.25 97 GLN A N 1
ATOM 736 C CA . GLN A 1 97 ? 3.407 0.994 16.808 1.00 86.25 97 GLN A CA 1
ATOM 737 C C . GLN A 1 97 ? 3.366 -0.408 16.189 1.00 86.25 97 GLN A C 1
ATOM 739 O O . GLN A 1 97 ? 3.522 -1.413 16.889 1.00 86.25 97 GLN A O 1
ATOM 744 N N . MET A 1 98 ? 3.119 -0.477 14.884 1.00 89.38 98 MET A N 1
ATOM 745 C CA . MET A 1 98 ? 3.075 -1.714 14.108 1.00 89.38 98 MET A CA 1
ATOM 746 C C . MET A 1 98 ? 4.070 -1.645 12.959 1.00 89.38 98 MET A C 1
ATOM 748 O O . MET A 1 98 ? 4.070 -0.683 12.193 1.00 89.38 98 MET A O 1
ATOM 752 N N . ASP A 1 99 ? 4.876 -2.693 12.820 1.00 93.56 99 ASP A N 1
ATOM 753 C CA . ASP A 1 99 ? 5.744 -2.868 11.661 1.00 93.56 99 ASP A CA 1
ATOM 754 C C . ASP A 1 99 ? 4.885 -3.229 10.445 1.00 93.56 99 ASP A C 1
ATOM 756 O O . ASP A 1 99 ? 4.345 -4.333 10.341 1.00 93.56 99 ASP A O 1
ATOM 760 N N . TRP A 1 100 ? 4.776 -2.292 9.516 1.00 94.25 100 TRP A N 1
ATOM 761 C CA . TRP A 1 100 ? 3.994 -2.407 8.300 1.00 94.25 100 TRP A CA 1
ATOM 762 C C . TRP A 1 100 ? 4.905 -2.465 7.079 1.00 94.25 100 TRP A C 1
ATOM 764 O O . TRP A 1 100 ? 5.755 -1.600 6.887 1.00 94.25 100 TRP A O 1
ATOM 774 N N . VAL A 1 101 ? 4.742 -3.484 6.245 1.00 95.12 101 VAL A N 1
ATOM 775 C CA . VAL A 1 101 ? 5.588 -3.728 5.078 1.00 95.12 101 VAL A CA 1
ATOM 776 C C . VAL A 1 101 ? 4.906 -3.207 3.818 1.00 95.12 101 VAL A C 1
ATOM 778 O O . VAL A 1 101 ? 3.728 -3.463 3.575 1.00 95.12 101 VAL A O 1
ATOM 781 N N . TYR A 1 102 ? 5.682 -2.511 2.996 1.00 94.94 102 TYR A N 1
ATOM 782 C CA . TYR A 1 102 ? 5.370 -2.153 1.619 1.00 94.94 102 TYR A CA 1
ATOM 783 C C . TYR A 1 102 ? 6.385 -2.831 0.706 1.00 94.94 102 TYR A C 1
ATO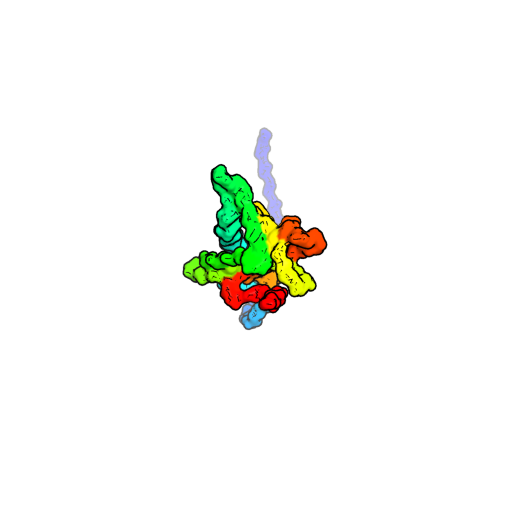M 785 O O . TYR A 1 102 ? 7.589 -2.807 0.988 1.00 94.94 102 TYR A O 1
ATOM 793 N N . LYS A 1 103 ? 5.913 -3.463 -0.367 1.00 93.81 103 LYS A N 1
ATOM 794 C CA . LYS A 1 103 ? 6.773 -4.241 -1.255 1.00 93.81 103 LYS A CA 1
ATOM 795 C C . LYS A 1 103 ? 6.358 -4.109 -2.714 1.00 93.81 103 LYS A C 1
ATOM 797 O O . LYS A 1 103 ? 5.180 -4.190 -3.041 1.00 93.81 103 LYS A O 1
ATOM 802 N N . ILE A 1 104 ? 7.356 -3.967 -3.582 1.00 92.50 104 ILE A N 1
ATOM 803 C CA . ILE A 1 104 ? 7.222 -4.072 -5.035 1.00 92.50 104 ILE A CA 1
ATOM 804 C C . ILE A 1 104 ? 8.177 -5.165 -5.500 1.00 92.50 104 ILE A C 1
ATOM 806 O O . ILE A 1 104 ? 9.379 -5.101 -5.243 1.00 92.50 104 ILE A O 1
ATOM 810 N N . ALA A 1 105 ? 7.650 -6.177 -6.176 1.00 90.69 105 ALA A N 1
ATOM 811 C CA . ALA A 1 105 ? 8.430 -7.291 -6.697 1.00 90.69 105 ALA A CA 1
ATOM 812 C C . ALA A 1 105 ? 8.018 -7.615 -8.131 1.00 90.69 105 ALA A C 1
ATOM 814 O O . ALA A 1 105 ? 6.897 -7.329 -8.538 1.00 90.69 105 ALA A O 1
ATOM 815 N N . VAL A 1 106 ? 8.912 -8.240 -8.894 1.00 85.69 106 VAL A N 1
ATOM 816 C CA . VAL A 1 106 ? 8.603 -8.747 -10.235 1.00 85.69 106 VAL A CA 1
ATOM 817 C C . VAL A 1 106 ? 8.499 -10.263 -10.168 1.00 85.69 106 VAL A C 1
ATOM 819 O O . VAL A 1 106 ? 9.453 -10.936 -9.783 1.00 85.69 106 VAL A O 1
ATOM 822 N N . GLY A 1 107 ? 7.346 -10.800 -10.555 1.00 77.69 107 GLY A N 1
ATOM 823 C CA . GLY A 1 107 ? 7.139 -12.231 -10.733 1.00 77.69 107 GLY A CA 1
ATOM 824 C C . GLY A 1 107 ? 7.480 -12.666 -12.157 1.00 77.69 107 GLY A C 1
ATOM 825 O O . GLY A 1 107 ? 7.087 -12.015 -13.129 1.00 77.69 107 GLY A O 1
ATOM 826 N N . THR A 1 108 ? 8.162 -13.804 -12.293 1.00 68.56 108 THR A N 1
ATOM 827 C CA . THR A 1 108 ? 8.441 -14.448 -13.589 1.00 68.56 108 THR A CA 1
ATOM 828 C C . THR A 1 108 ? 7.253 -15.249 -14.131 1.00 68.56 108 THR A C 1
ATOM 830 O O . THR A 1 108 ? 7.347 -15.806 -15.218 1.00 68.56 108 THR A O 1
ATOM 833 N N . GLY A 1 109 ? 6.125 -15.326 -13.416 1.00 65.94 109 GLY A N 1
ATOM 834 C CA . GLY A 1 109 ? 4.986 -16.161 -13.815 1.00 65.94 109 GLY A CA 1
ATOM 835 C C . GLY A 1 109 ? 5.376 -17.639 -13.959 1.00 65.94 109 GLY A C 1
ATOM 836 O O . GLY A 1 109 ? 6.197 -18.142 -13.199 1.00 65.94 109 GLY A O 1
ATOM 837 N N . ASN A 1 110 ? 4.821 -18.326 -14.963 1.00 60.75 110 ASN A N 1
ATOM 838 C CA . ASN A 1 110 ? 5.107 -19.744 -15.245 1.00 60.75 110 ASN A CA 1
ATOM 839 C C . ASN A 1 110 ? 6.457 -19.979 -15.949 1.00 60.75 110 ASN A C 1
ATOM 841 O O . ASN A 1 110 ? 6.759 -21.103 -16.354 1.00 60.75 110 ASN A O 1
ATOM 845 N N . TYR A 1 111 ? 7.266 -18.937 -16.150 1.00 62.19 111 TYR A N 1
ATOM 846 C CA . TYR A 1 111 ? 8.561 -19.084 -16.798 1.00 62.19 111 TYR A CA 1
ATOM 847 C C . TYR A 1 111 ? 9.570 -19.615 -15.773 1.00 62.19 111 TYR A C 1
ATOM 849 O O . TYR A 1 111 ? 10.078 -18.880 -14.930 1.00 62.19 111 TYR A O 1
ATOM 857 N N . ALA A 1 112 ? 9.846 -20.921 -15.859 1.00 55.16 112 ALA A N 1
ATOM 858 C CA . ALA A 1 112 ? 10.760 -21.663 -14.982 1.00 55.16 112 ALA A CA 1
ATOM 859 C C . ALA A 1 112 ? 12.224 -21.186 -15.056 1.00 55.16 112 ALA A C 1
ATOM 861 O O . ALA A 1 112 ? 13.041 -21.523 -14.203 1.00 55.16 112 ALA A O 1
ATOM 862 N N . ASN A 1 113 ? 12.564 -20.390 -16.071 1.00 55.09 113 ASN A N 1
ATOM 863 C CA . ASN A 1 113 ? 13.886 -19.806 -16.215 1.00 55.09 113 ASN A CA 1
ATOM 864 C C . ASN A 1 113 ? 13.903 -18.401 -15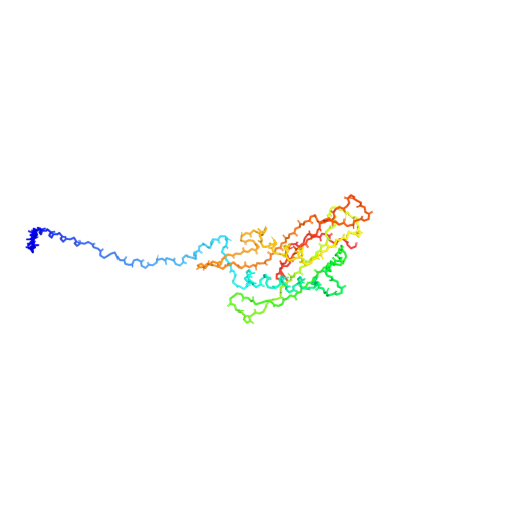.612 1.00 55.09 113 ASN A C 1
ATOM 866 O O . ASN A 1 113 ? 13.054 -17.571 -15.926 1.00 55.09 113 ASN A O 1
ATOM 870 N N . LYS A 1 114 ? 14.914 -18.144 -14.776 1.00 57.22 114 LYS A N 1
ATOM 871 C CA . LYS A 1 114 ? 15.228 -16.876 -14.100 1.00 57.22 114 LYS A CA 1
ATOM 872 C C . LYS A 1 114 ? 15.539 -15.753 -15.098 1.00 57.22 114 LYS A C 1
ATOM 874 O O . LYS A 1 114 ? 16.665 -15.254 -15.127 1.00 57.22 114 LYS A O 1
ATOM 879 N N . ALA A 1 115 ? 14.598 -15.355 -15.954 1.00 61.97 115 ALA A N 1
ATOM 880 C CA . ALA A 1 115 ? 14.816 -14.139 -16.720 1.00 61.97 115 ALA A CA 1
ATOM 881 C C . ALA A 1 115 ? 14.972 -12.980 -15.759 1.00 61.97 115 ALA A C 1
ATOM 883 O O . ALA A 1 115 ? 14.199 -12.786 -14.816 1.00 61.97 115 ALA A O 1
ATOM 884 N N . PHE A 1 116 ? 15.963 -12.171 -16.086 1.00 68.94 116 PHE A N 1
ATOM 885 C CA . PHE A 1 116 ? 16.045 -10.805 -15.633 1.00 68.94 116 PHE A CA 1
ATOM 886 C C . PHE A 1 116 ? 14.953 -10.029 -16.365 1.00 68.94 116 PHE A C 1
ATOM 888 O O . PHE A 1 116 ? 15.170 -9.482 -17.445 1.00 68.94 116 PHE A O 1
ATOM 895 N N . ILE A 1 117 ? 13.743 -10.088 -15.810 1.00 71.94 117 ILE A N 1
ATOM 896 C CA . ILE A 1 117 ? 12.665 -9.195 -16.201 1.00 71.94 117 ILE A CA 1
ATOM 897 C C . ILE A 1 117 ? 12.818 -7.941 -15.363 1.00 71.94 117 ILE A C 1
ATOM 899 O O . ILE A 1 117 ? 12.959 -8.005 -14.138 1.00 71.94 117 ILE A O 1
ATOM 903 N N . THR A 1 118 ? 12.796 -6.816 -16.056 1.00 76.81 118 THR A N 1
ATOM 904 C CA . THR A 1 118 ? 13.071 -5.523 -15.475 1.00 76.81 118 THR A CA 1
ATOM 905 C C . THR A 1 118 ? 11.921 -4.583 -15.784 1.00 76.81 118 THR A C 1
ATOM 907 O O . THR A 1 118 ? 11.530 -4.421 -16.943 1.00 76.81 118 THR A O 1
ATOM 910 N N . HIS A 1 119 ? 11.396 -3.945 -14.744 1.00 82.69 119 HIS A N 1
ATOM 911 C CA . HIS A 1 119 ? 10.349 -2.941 -14.870 1.00 82.69 119 HIS A CA 1
ATOM 912 C C . HIS A 1 119 ? 10.812 -1.622 -14.277 1.00 82.69 119 HIS A C 1
ATOM 914 O O . HIS A 1 119 ? 11.493 -1.590 -13.253 1.00 82.69 119 HIS A O 1
ATOM 920 N N . SER A 1 120 ? 10.431 -0.537 -14.938 1.00 84.06 120 SER A N 1
ATOM 921 C CA . SER A 1 120 ? 10.623 0.805 -14.415 1.00 84.06 120 SER A CA 1
ATOM 922 C C . SER A 1 120 ? 9.357 1.216 -13.676 1.00 84.06 120 SER A C 1
ATOM 924 O O . SER A 1 120 ? 8.264 1.112 -14.228 1.00 84.06 120 SER A O 1
ATOM 926 N N . VAL A 1 121 ? 9.498 1.633 -12.422 1.00 86.94 121 VAL A N 1
ATOM 927 C CA . VAL A 1 121 ? 8.398 2.157 -11.609 1.00 86.94 121 VAL A CA 1
ATOM 928 C C . VAL A 1 121 ? 8.769 3.571 -11.197 1.00 86.94 121 VAL A C 1
ATOM 930 O O . VAL A 1 121 ? 9.816 3.774 -10.585 1.00 86.94 121 VAL A O 1
ATOM 933 N N . ASP A 1 122 ? 7.932 4.541 -11.541 1.00 89.88 122 ASP A N 1
ATOM 934 C CA . ASP A 1 122 ? 8.061 5.931 -11.107 1.00 89.88 122 ASP A CA 1
ATOM 935 C C . ASP A 1 122 ? 7.185 6.227 -9.877 1.00 89.88 122 ASP A C 1
ATOM 937 O O . ASP A 1 122 ? 6.469 5.363 -9.356 1.00 89.88 122 ASP A O 1
ATOM 941 N N . TYR A 1 123 ? 7.271 7.464 -9.384 1.00 90.19 123 TYR A N 1
ATOM 942 C CA . TYR A 1 123 ? 6.507 7.926 -8.228 1.00 90.19 123 TYR A CA 1
ATOM 943 C C . TYR A 1 123 ? 4.995 7.789 -8.417 1.00 90.19 123 TYR A C 1
ATOM 945 O O . TYR A 1 123 ? 4.308 7.291 -7.523 1.00 90.19 123 TYR A O 1
ATOM 953 N N . GLU A 1 124 ? 4.475 8.231 -9.563 1.00 89.94 124 GLU A N 1
ATOM 954 C CA . GLU A 1 124 ? 3.038 8.245 -9.841 1.00 89.94 124 GLU A CA 1
ATOM 955 C C . GLU A 1 124 ? 2.483 6.825 -9.941 1.00 89.94 124 GLU A C 1
ATOM 957 O O . GLU A 1 124 ? 1.459 6.512 -9.330 1.00 89.94 124 GLU A O 1
ATOM 962 N N . THR A 1 125 ? 3.201 5.938 -10.631 1.00 90.88 125 THR A N 1
ATOM 963 C CA . THR A 1 125 ? 2.875 4.516 -10.724 1.00 90.88 125 THR A CA 1
ATOM 964 C C . THR A 1 125 ? 2.916 3.871 -9.349 1.00 90.88 125 THR A C 1
ATOM 966 O O . THR A 1 125 ? 1.960 3.190 -8.988 1.00 90.88 125 THR A O 1
ATOM 969 N N . CYS A 1 126 ? 3.955 4.125 -8.546 1.00 92.12 126 CYS A N 1
ATOM 970 C CA . CYS A 1 126 ? 4.039 3.622 -7.174 1.00 92.12 126 CYS A CA 1
ATOM 971 C C . CYS A 1 126 ? 2.831 4.068 -6.337 1.00 92.12 126 CYS A C 1
ATOM 973 O O . CYS A 1 126 ? 2.137 3.232 -5.762 1.00 92.12 126 CYS A O 1
ATOM 975 N N . GLN A 1 127 ? 2.543 5.372 -6.302 1.00 93.56 127 GLN A N 1
ATOM 976 C CA . GLN A 1 127 ? 1.439 5.951 -5.532 1.00 93.56 127 GLN A CA 1
ATOM 977 C C . GLN A 1 127 ? 0.097 5.352 -5.927 1.00 93.56 127 GLN A C 1
ATOM 979 O O . GLN A 1 127 ? -0.664 4.893 -5.076 1.00 93.56 127 GLN A O 1
ATOM 984 N N . ARG A 1 128 ? -0.191 5.365 -7.228 1.00 93.56 128 ARG A N 1
ATOM 985 C CA . ARG A 1 128 ? -1.453 4.884 -7.771 1.00 93.56 128 ARG A CA 1
ATOM 986 C C . ARG A 1 128 ? -1.624 3.394 -7.498 1.00 93.56 128 ARG A C 1
ATOM 988 O O . ARG A 1 128 ? -2.636 3.005 -6.929 1.00 93.56 128 ARG A O 1
ATOM 995 N N . LYS A 1 129 ? -0.619 2.576 -7.819 1.00 93.19 129 LYS A N 1
ATOM 996 C CA . LYS A 1 129 ? -0.700 1.117 -7.680 1.00 93.19 129 LYS A CA 1
ATOM 997 C C . LYS A 1 129 ? -0.776 0.657 -6.240 1.00 93.19 129 LYS A C 1
ATOM 999 O O . LYS A 1 129 ? -1.561 -0.228 -5.929 1.00 93.19 129 LYS A O 1
ATOM 1004 N N . MET A 1 130 ? -0.007 1.274 -5.348 1.00 93.25 130 MET A N 1
ATOM 1005 C CA . MET A 1 130 ? -0.097 0.957 -3.926 1.00 93.25 130 MET A CA 1
ATOM 1006 C C . MET A 1 130 ? -1.468 1.344 -3.365 1.00 93.25 130 MET A C 1
ATOM 1008 O O . MET A 1 130 ? -2.048 0.571 -2.621 1.00 93.25 130 MET A O 1
ATOM 1012 N N . LYS A 1 131 ? -2.053 2.478 -3.765 1.00 92.69 131 LYS A N 1
ATOM 1013 C CA . LYS A 1 131 ? -3.427 2.822 -3.359 1.00 92.69 131 LYS A CA 1
ATOM 1014 C C . LYS A 1 131 ? -4.473 1.872 -3.943 1.00 92.69 131 LYS A C 1
ATOM 1016 O O . LYS A 1 131 ? -5.429 1.537 -3.254 1.00 92.69 131 LYS A O 1
ATOM 1021 N N . GLU A 1 132 ? -4.271 1.392 -5.169 1.00 91.12 132 GLU A N 1
ATOM 1022 C CA . GLU A 1 132 ? -5.157 0.407 -5.803 1.00 91.12 132 GLU A CA 1
ATOM 1023 C C . GLU A 1 132 ? -5.173 -0.947 -5.065 1.00 91.12 132 GLU A C 1
ATOM 1025 O O . GLU A 1 132 ? -6.186 -1.644 -5.109 1.00 91.12 132 GLU A O 1
ATOM 1030 N N . VAL A 1 133 ? -4.120 -1.289 -4.304 1.00 88.25 133 VAL A N 1
ATOM 1031 C CA . VAL A 1 133 ? -4.129 -2.466 -3.409 1.00 88.25 133 VAL A CA 1
ATOM 1032 C C . VAL A 1 133 ? -5.317 -2.419 -2.438 1.00 88.25 133 VAL A C 1
ATOM 1034 O O . VAL A 1 133 ? -5.867 -3.466 -2.105 1.00 88.25 133 VAL A O 1
ATOM 1037 N N . LEU A 1 134 ? -5.747 -1.225 -2.005 1.00 80.50 134 LEU A N 1
ATOM 1038 C CA . LEU A 1 134 ? -6.948 -1.074 -1.179 1.00 80.50 134 LEU A CA 1
ATOM 1039 C C . LEU A 1 134 ? -8.231 -1.308 -1.979 1.00 80.50 134 LEU A C 1
ATOM 1041 O O . LEU A 1 134 ? -9.124 -2.010 -1.513 1.00 80.50 134 LEU A O 1
ATOM 1045 N N . SER A 1 135 ? -8.334 -0.712 -3.171 1.00 75.44 135 SER A N 1
ATOM 1046 C CA . SER A 1 135 ? -9.568 -0.743 -3.965 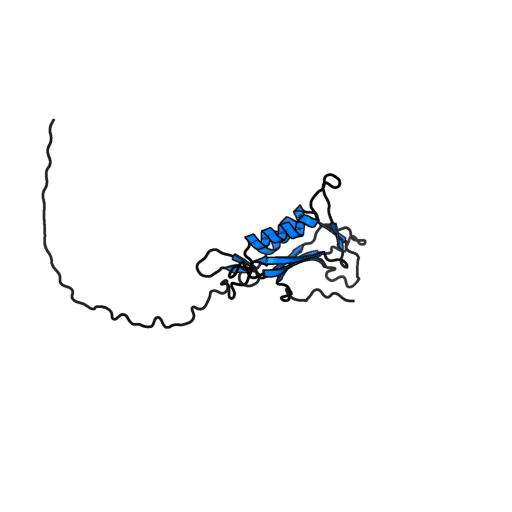1.00 75.44 135 SER A CA 1
ATOM 1047 C C . SER A 1 135 ? -9.874 -2.115 -4.554 1.00 75.44 135 SER A C 1
ATOM 1049 O O . SER A 1 135 ? -11.039 -2.441 -4.757 1.00 75.44 135 SER A O 1
ATOM 1051 N N . GLU A 1 136 ? -8.843 -2.912 -4.838 1.00 76.25 136 GLU A N 1
ATOM 1052 C CA . GLU A 1 136 ? -9.007 -4.281 -5.338 1.00 76.25 136 GLU A CA 1
ATOM 1053 C C . GLU A 1 136 ? -9.106 -5.328 -4.219 1.00 76.25 136 GLU A C 1
ATOM 1055 O O . GLU A 1 136 ? -9.407 -6.494 -4.487 1.00 76.25 136 GLU A O 1
ATOM 1060 N N . GLY A 1 137 ? -8.886 -4.920 -2.966 1.00 73.25 137 GLY A N 1
ATOM 1061 C CA . GLY A 1 137 ? -9.018 -5.794 -1.810 1.00 73.25 137 GLY A CA 1
ATOM 1062 C C . GLY A 1 137 ? -10.455 -6.275 -1.596 1.00 73.25 137 GLY A C 1
ATOM 1063 O O . GLY A 1 137 ? -11.435 -5.621 -1.968 1.00 73.25 137 GLY A O 1
ATOM 1064 N N . LYS A 1 138 ? -10.604 -7.427 -0.944 1.00 80.69 138 LYS A N 1
ATOM 1065 C CA . LYS A 1 138 ? -11.910 -7.971 -0.558 1.00 80.69 138 LYS A CA 1
ATOM 1066 C C . LYS A 1 138 ? -12.271 -7.551 0.864 1.00 80.69 138 LYS A C 1
ATOM 1068 O O . LYS A 1 138 ? -11.526 -7.815 1.810 1.00 80.69 138 LYS A O 1
ATOM 1073 N N . LEU A 1 139 ? -13.450 -6.948 1.027 1.00 82.62 139 LEU A N 1
ATOM 1074 C CA . LEU A 1 139 ? -14.019 -6.656 2.344 1.00 82.62 139 LEU A CA 1
ATOM 1075 C C . LEU A 1 139 ? -14.151 -7.952 3.160 1.00 82.62 139 LEU A C 1
ATOM 1077 O O . LEU A 1 139 ? -14.671 -8.954 2.677 1.00 82.62 139 LEU A O 1
ATOM 1081 N N . GLY A 1 140 ? -13.698 -7.918 4.408 1.00 76.69 140 GLY A N 1
ATOM 1082 C CA . GLY A 1 140 ? -13.599 -9.074 5.296 1.00 76.69 140 GLY A CA 1
ATOM 1083 C C . GLY A 1 140 ? -12.226 -9.750 5.263 1.00 76.69 140 GLY A C 1
ATOM 1084 O O . GLY A 1 140 ? -11.745 -10.147 6.328 1.00 76.69 140 GLY A O 1
ATOM 1085 N N . ASP A 1 141 ? -11.553 -9.793 4.112 1.00 81.69 141 ASP A N 1
ATOM 1086 C CA . ASP A 1 141 ? -10.259 -10.471 3.943 1.00 81.69 141 ASP A CA 1
ATOM 1087 C C . ASP A 1 141 ? -9.090 -9.486 4.074 1.00 81.69 141 ASP A C 1
ATOM 1089 O O . ASP A 1 141 ? -8.263 -9.626 4.976 1.00 81.69 141 ASP A O 1
ATOM 1093 N N . ASP A 1 142 ? -9.085 -8.442 3.244 1.00 86.19 142 ASP A N 1
ATOM 1094 C CA . ASP A 1 142 ? -7.996 -7.462 3.122 1.00 86.19 142 ASP A CA 1
ATOM 1095 C C . ASP A 1 142 ? -8.252 -6.202 3.961 1.00 86.19 142 ASP A C 1
ATOM 1097 O O . ASP A 1 142 ? -7.336 -5.572 4.493 1.00 86.19 142 ASP A O 1
ATOM 1101 N N . TYR A 1 143 ? -9.524 -5.852 4.150 1.00 87.81 143 TYR A N 1
ATOM 1102 C CA . TYR A 1 143 ? -9.959 -4.772 5.034 1.00 87.81 143 TYR A CA 1
ATOM 1103 C C . TYR A 1 143 ? -11.253 -5.132 5.760 1.00 87.81 143 TYR A C 1
ATOM 1105 O O . TYR A 1 143 ? -11.914 -6.118 5.446 1.00 87.81 143 TYR A O 1
ATOM 1113 N N . CYS A 1 144 ? -11.607 -4.366 6.782 1.00 89.88 144 CYS A N 1
ATOM 1114 C CA . CYS A 1 144 ? -12.842 -4.528 7.543 1.00 89.88 144 CYS A CA 1
ATOM 1115 C C . CYS A 1 144 ? -13.376 -3.169 7.993 1.00 89.88 144 CYS A C 1
ATOM 1117 O O . CYS A 1 144 ? -12.636 -2.188 7.995 1.00 89.88 144 CYS A O 1
ATOM 1119 N N . VAL A 1 145 ? -14.644 -3.125 8.397 1.00 91.62 145 VAL A N 1
ATOM 1120 C CA . VAL A 1 145 ? -15.273 -1.922 8.961 1.00 91.62 145 VAL A CA 1
ATOM 1121 C C . VAL A 1 145 ? -15.413 -2.085 10.472 1.00 91.62 145 VAL A C 1
ATOM 1123 O O . VAL A 1 145 ? -15.731 -3.175 10.960 1.00 91.62 145 VAL A O 1
ATOM 1126 N N . VAL A 1 146 ? -15.136 -1.026 11.230 1.00 90.31 146 VAL A N 1
ATOM 1127 C CA . VAL A 1 146 ? -15.325 -1.023 12.686 1.00 90.31 146 VAL A CA 1
ATOM 1128 C C . VAL A 1 146 ? -16.817 -0.941 13.010 1.00 90.31 146 VAL A C 1
ATOM 1130 O O . VAL A 1 146 ? -17.533 -0.080 12.506 1.00 90.31 146 VAL A O 1
ATOM 1133 N N . ASP A 1 147 ? -17.298 -1.840 13.873 1.00 88.88 147 ASP A N 1
ATOM 1134 C CA . ASP A 1 147 ? -18.717 -1.885 14.241 1.00 88.88 147 ASP A CA 1
ATOM 1135 C C . ASP A 1 147 ? -19.191 -0.548 14.824 1.00 88.88 147 ASP A C 1
ATOM 1137 O O . ASP A 1 147 ? -18.658 -0.062 15.824 1.00 88.88 147 ASP A O 1
ATOM 1141 N N . GLY A 1 148 ? -20.251 0.006 14.235 1.00 86.00 148 GLY A N 1
ATOM 1142 C CA . GLY A 1 148 ? -20.857 1.255 14.694 1.00 86.00 148 GLY A CA 1
ATOM 1143 C C . GLY A 1 148 ? -20.129 2.525 14.247 1.00 86.00 148 GLY A C 1
ATOM 1144 O O . GLY A 1 148 ? -20.519 3.603 14.692 1.00 86.00 148 GLY A O 1
ATOM 1145 N N . THR A 1 149 ? -19.120 2.422 13.376 1.00 88.00 149 THR A N 1
ATOM 1146 C CA . THR A 1 149 ? -18.478 3.571 12.721 1.00 88.00 149 THR A CA 1
ATOM 1147 C C . THR A 1 149 ? -18.367 3.351 11.207 1.00 88.00 149 THR A C 1
ATOM 1149 O O . THR A 1 149 ? -18.731 2.295 10.689 1.00 88.00 149 THR A O 1
ATOM 1152 N N . GLU A 1 150 ? -17.892 4.368 10.487 1.00 86.75 150 GLU A N 1
ATOM 1153 C CA . GLU A 1 150 ? -17.552 4.282 9.057 1.00 86.75 150 GLU A CA 1
ATOM 1154 C C . GLU A 1 150 ? -16.046 4.030 8.843 1.00 86.75 150 GLU A C 1
ATOM 1156 O O . GLU A 1 150 ? -15.543 4.117 7.724 1.00 86.75 150 GLU A O 1
ATOM 1161 N N . ASP A 1 151 ? -15.304 3.722 9.914 1.00 89.25 151 ASP A N 1
ATOM 1162 C CA . ASP A 1 151 ? -13.857 3.546 9.840 1.00 89.25 151 ASP A CA 1
ATOM 1163 C C . ASP A 1 151 ? -13.500 2.214 9.174 1.00 89.25 151 ASP A C 1
ATOM 1165 O O . ASP A 1 151 ? -13.895 1.136 9.633 1.00 89.25 151 ASP A O 1
ATOM 1169 N N . VAL A 1 152 ? -12.676 2.290 8.127 1.00 89.50 152 VAL A N 1
ATOM 1170 C CA . VAL A 1 152 ? -12.117 1.130 7.426 1.00 89.50 152 VAL A CA 1
ATOM 1171 C C . VAL A 1 152 ? -10.706 0.847 7.934 1.00 89.50 152 VAL A C 1
ATOM 1173 O O . VAL A 1 152 ? -9.826 1.716 7.892 1.00 89.50 152 VAL A O 1
ATOM 1176 N N . LEU A 1 153 ? -10.477 -0.385 8.394 1.00 91.06 153 LEU A N 1
ATOM 1177 C CA . LEU A 1 153 ? -9.174 -0.857 8.854 1.00 91.06 153 LEU A CA 1
ATOM 1178 C C . LEU A 1 153 ? -8.572 -1.877 7.895 1.00 91.06 153 LEU A C 1
ATOM 1180 O O . LEU A 1 153 ? -9.249 -2.800 7.441 1.00 91.06 153 LEU A O 1
ATOM 1184 N N . PHE A 1 154 ? -7.274 -1.742 7.641 1.00 90.00 154 PHE A N 1
ATOM 1185 C CA . PHE A 1 154 ? -6.556 -2.533 6.650 1.00 90.00 154 PHE A CA 1
ATOM 1186 C C . PHE A 1 154 ? -5.723 -3.647 7.291 1.00 90.00 154 PHE A C 1
ATOM 1188 O O . PHE A 1 154 ? -4.992 -3.426 8.261 1.00 90.00 154 PHE A O 1
ATOM 1195 N N . LYS A 1 155 ? -5.830 -4.854 6.731 1.00 89.44 155 LYS A N 1
ATOM 1196 C CA . LYS A 1 155 ? -5.114 -6.069 7.153 1.00 89.44 155 LYS A CA 1
ATOM 1197 C C . LYS A 1 155 ? -3.908 -6.357 6.264 1.00 89.44 155 LYS A C 1
ATOM 1199 O O . LYS A 1 155 ? -2.922 -6.923 6.732 1.00 89.44 155 LYS A O 1
ATOM 1204 N N . GLY A 1 156 ? -3.973 -5.923 5.012 1.00 89.19 156 GLY A N 1
ATOM 1205 C CA . GLY A 1 156 ? -2.974 -6.181 3.990 1.00 89.19 156 GLY A CA 1
ATOM 1206 C C . GLY A 1 156 ? -3.646 -6.495 2.660 1.00 89.19 156 GLY A C 1
ATOM 1207 O O . GLY A 1 156 ? -4.862 -6.596 2.595 1.00 89.19 156 GLY A O 1
ATOM 1208 N N . GLY A 1 157 ? -2.859 -6.609 1.599 1.00 89.62 157 GLY A N 1
ATOM 1209 C CA . GLY A 1 157 ? -3.365 -6.908 0.268 1.00 89.62 157 GLY A CA 1
ATOM 1210 C C . GLY A 1 157 ? -2.250 -7.001 -0.764 1.00 89.62 157 GLY A C 1
ATOM 1211 O O . GLY A 1 157 ? -1.083 -6.685 -0.491 1.00 89.62 157 GLY A O 1
ATOM 1212 N N . LYS A 1 158 ? -2.622 -7.438 -1.968 1.00 90.88 158 LYS A N 1
ATOM 1213 C CA . LYS A 1 158 ? -1.725 -7.502 -3.121 1.00 90.88 158 LYS A CA 1
ATOM 1214 C C . LYS A 1 158 ? -2.444 -7.140 -4.414 1.00 90.88 158 LYS A C 1
ATOM 1216 O O . LYS A 1 158 ? -3.600 -7.497 -4.601 1.00 90.88 158 LYS A O 1
ATOM 1221 N N . LEU A 1 159 ? -1.705 -6.508 -5.313 1.00 89.88 159 LEU A N 1
ATOM 1222 C CA . LEU A 1 159 ? -2.111 -6.173 -6.669 1.00 89.88 159 LEU A CA 1
ATOM 1223 C C . LEU A 1 159 ? -1.050 -6.698 -7.633 1.00 89.88 159 LEU A C 1
ATOM 1225 O O . LEU A 1 159 ? 0.137 -6.423 -7.457 1.00 89.88 159 LEU A O 1
ATOM 1229 N N . GLU A 1 160 ? -1.464 -7.444 -8.652 1.00 87.75 160 GLU A N 1
ATOM 1230 C CA . GLU A 1 160 ? -0.586 -7.885 -9.735 1.00 87.75 160 GLU A CA 1
ATOM 1231 C C . GLU A 1 160 ? -0.978 -7.211 -11.041 1.00 87.75 160 GLU A C 1
ATOM 1233 O O . GLU A 1 160 ? -2.111 -7.343 -11.495 1.00 87.75 160 GLU A O 1
ATOM 1238 N N . GLU A 1 161 ? -0.016 -6.582 -11.707 1.00 83.00 161 GLU A N 1
ATOM 1239 C CA . GLU A 1 161 ? -0.247 -5.969 -13.007 1.00 83.00 161 GLU A CA 1
ATOM 1240 C C . GLU A 1 161 ? 0.867 -6.303 -13.992 1.00 83.00 161 GLU A C 1
ATOM 1242 O O . GLU A 1 161 ? 2.042 -6.437 -13.645 1.00 83.00 161 GLU A O 1
ATOM 1247 N N . VAL A 1 162 ? 0.490 -6.414 -15.262 1.00 76.81 162 VAL A N 1
ATOM 1248 C CA . VAL A 1 162 ? 1.446 -6.451 -16.363 1.00 76.81 162 VAL A CA 1
ATOM 1249 C C . VAL A 1 162 ? 1.807 -5.009 -16.716 1.00 76.81 162 VAL A C 1
ATOM 1251 O O . VAL A 1 162 ? 1.095 -4.361 -17.478 1.00 76.81 162 VAL A O 1
ATOM 1254 N N . LEU A 1 163 ? 2.907 -4.505 -16.159 1.00 70.31 163 LEU A N 1
ATOM 1255 C CA . LEU A 1 163 ? 3.489 -3.239 -16.608 1.00 70.31 163 LEU A CA 1
ATOM 1256 C C . LEU A 1 163 ? 4.281 -3.460 -17.902 1.00 70.31 163 LEU A C 1
ATOM 1258 O O . LEU A 1 163 ? 4.866 -4.528 -18.102 1.00 70.31 163 LEU A O 1
ATOM 1262 N N . GLU A 1 164 ? 4.342 -2.453 -18.774 1.00 64.62 164 GLU A N 1
ATOM 1263 C CA . GLU A 1 164 ? 5.257 -2.485 -19.917 1.00 64.62 164 GLU A CA 1
ATOM 1264 C C . GLU A 1 164 ? 6.700 -2.523 -19.389 1.00 64.62 164 GLU A C 1
ATOM 1266 O O . GLU A 1 164 ? 7.196 -1.579 -18.779 1.00 64.62 164 GLU A O 1
ATOM 1271 N N . GLY A 1 165 ? 7.350 -3.677 -19.534 1.00 58.97 165 GLY A N 1
ATOM 1272 C CA . GLY A 1 165 ? 8.719 -3.917 -19.086 1.00 58.97 165 GLY A CA 1
ATOM 1273 C C . GLY A 1 165 ? 9.652 -4.169 -20.258 1.00 58.97 165 GLY A C 1
ATOM 1274 O O . GLY A 1 165 ? 9.229 -4.596 -21.335 1.00 58.97 165 GLY A O 1
ATOM 1275 N N . VAL A 1 166 ? 10.946 -3.957 -20.030 1.00 55.62 166 VAL A N 1
ATOM 1276 C CA . VAL A 1 166 ? 11.982 -4.393 -20.966 1.00 55.62 166 VAL A CA 1
ATOM 1277 C C . VAL A 1 166 ? 12.444 -5.770 -20.510 1.00 55.62 166 VAL A C 1
ATOM 1279 O O . VAL A 1 166 ? 13.105 -5.919 -19.484 1.00 55.62 166 VAL A O 1
ATOM 1282 N N . SER A 1 167 ? 12.076 -6.789 -21.278 1.00 59.28 167 SER A N 1
ATOM 1283 C CA . SER A 1 167 ? 12.603 -8.140 -21.124 1.00 59.28 167 SER A CA 1
ATOM 1284 C C . SER A 1 167 ? 13.610 -8.423 -22.234 1.00 59.28 167 SER A C 1
ATOM 1286 O O . SER A 1 167 ? 13.412 -8.017 -23.381 1.00 59.28 167 SER A O 1
ATOM 1288 N N . ALA A 1 168 ? 14.667 -9.174 -21.913 1.00 56.31 168 ALA A N 1
ATOM 1289 C CA . ALA A 1 168 ? 15.592 -9.711 -22.913 1.00 56.31 168 ALA A CA 1
ATOM 1290 C C . ALA A 1 168 ? 14.874 -10.592 -23.959 1.00 56.31 168 ALA A C 1
ATOM 1292 O O . ALA A 1 168 ? 15.367 -10.763 -25.072 1.00 56.31 168 ALA A O 1
ATOM 1293 N N . ASN A 1 169 ? 13.689 -11.113 -23.620 1.00 54.31 169 ASN A N 1
ATOM 1294 C CA . ASN A 1 169 ? 12.789 -11.798 -24.536 1.00 54.31 169 ASN A CA 1
ATOM 1295 C C . ASN A 1 169 ? 11.431 -11.070 -24.586 1.00 54.31 169 ASN A C 1
ATOM 1297 O O . ASN A 1 169 ? 10.727 -11.003 -23.577 1.00 54.31 169 ASN A O 1
ATOM 1301 N N . LYS A 1 170 ? 11.043 -10.566 -25.768 1.00 57.53 170 LYS A N 1
ATOM 1302 C CA . LYS A 1 170 ? 9.787 -9.821 -26.004 1.00 57.53 170 LYS A CA 1
ATOM 1303 C C . LYS A 1 170 ? 8.514 -10.603 -25.643 1.00 57.53 170 LYS A C 1
ATOM 1305 O O . LYS A 1 170 ? 7.468 -9.989 -25.455 1.00 57.53 170 LYS A O 1
ATOM 1310 N N . GLU A 1 171 ? 8.589 -11.928 -25.538 1.00 58.28 171 GLU A N 1
ATOM 1311 C CA . GLU A 1 171 ? 7.460 -12.779 -25.141 1.00 58.28 171 GLU A CA 1
ATOM 1312 C C . GLU A 1 171 ? 7.252 -12.827 -23.618 1.00 58.28 171 GLU A C 1
ATOM 1314 O O . GLU A 1 171 ? 6.171 -13.174 -23.143 1.00 58.28 171 GLU A O 1
ATOM 1319 N N . TRP A 1 172 ? 8.266 -12.463 -22.826 1.00 61.31 172 TRP A N 1
ATOM 1320 C CA . TRP A 1 172 ? 8.227 -12.630 -21.375 1.00 61.31 172 TRP A CA 1
ATOM 1321 C C . TRP A 1 172 ? 7.718 -11.344 -20.736 1.00 61.31 172 TRP A C 1
ATOM 1323 O O . TRP A 1 172 ? 8.470 -10.407 -20.468 1.00 61.31 172 TRP A O 1
ATOM 1333 N N . LYS A 1 173 ? 6.408 -11.310 -20.501 1.00 65.44 173 LYS A N 1
ATOM 1334 C CA . LYS A 1 173 ? 5.742 -10.251 -19.744 1.00 65.44 173 LYS A CA 1
ATOM 1335 C C . LYS A 1 173 ? 5.742 -10.638 -18.267 1.00 65.44 173 LYS A C 1
ATOM 1337 O O . LYS A 1 173 ? 4.915 -11.444 -17.843 1.00 65.44 173 LYS A O 1
ATOM 1342 N N . GLY A 1 174 ? 6.702 -10.121 -17.503 1.00 69.69 174 GLY A N 1
ATOM 1343 C CA . GLY A 1 174 ? 6.661 -10.238 -16.045 1.00 69.69 174 GLY A CA 1
ATOM 1344 C C . GLY A 1 174 ? 5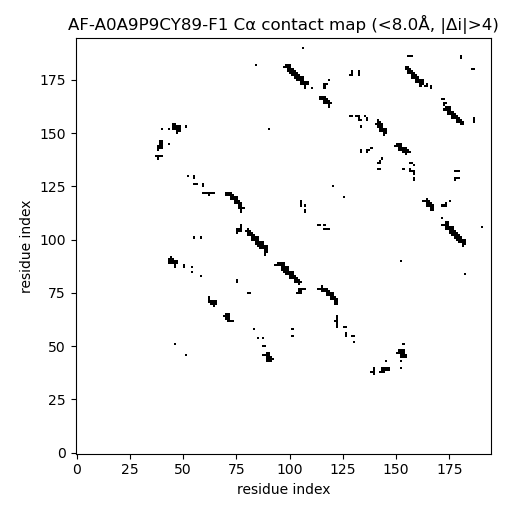.469 -9.472 -15.484 1.00 69.69 174 GLY A C 1
ATOM 1345 O O . GLY A 1 174 ? 4.987 -8.517 -16.098 1.00 69.69 174 GLY A O 1
ATOM 1346 N N . LYS A 1 175 ? 4.980 -9.908 -14.324 1.00 81.75 175 LYS A N 1
ATOM 1347 C CA . LYS A 1 175 ? 3.990 -9.145 -13.562 1.00 81.75 175 LYS A CA 1
ATOM 1348 C C . LYS A 1 175 ? 4.700 -8.405 -12.448 1.00 81.75 175 LYS A C 1
ATOM 1350 O O . LYS A 1 175 ? 5.467 -9.011 -11.700 1.00 81.75 175 LYS A O 1
ATOM 1355 N N . VAL A 1 176 ? 4.424 -7.117 -12.319 1.00 86.44 176 VAL A N 1
ATOM 1356 C CA . VAL A 1 176 ? 4.828 -6.351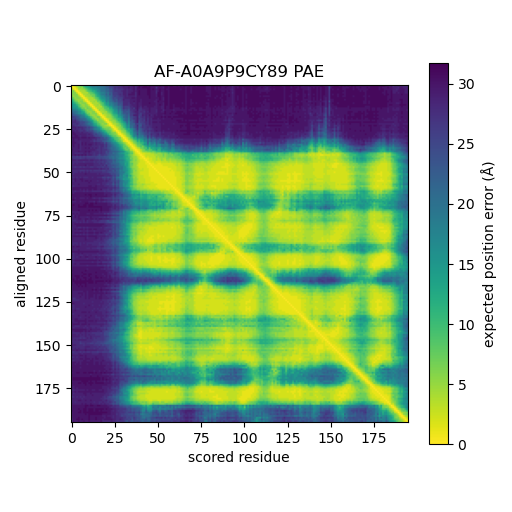 -11.146 1.00 86.44 176 VAL A CA 1
ATOM 1357 C C . VAL A 1 176 ? 3.753 -6.532 -10.094 1.00 86.44 176 VAL A C 1
ATOM 1359 O O . VAL A 1 176 ? 2.565 -6.342 -10.351 1.00 86.44 176 VAL A O 1
ATOM 1362 N N . ARG A 1 177 ? 4.183 -6.951 -8.912 1.00 90.56 177 ARG A N 1
ATOM 1363 C CA . ARG A 1 177 ? 3.329 -7.170 -7.763 1.00 90.56 177 ARG A CA 1
ATOM 1364 C C . ARG A 1 177 ? 3.594 -6.096 -6.720 1.00 90.56 177 ARG A C 1
ATOM 1366 O O . ARG A 1 177 ? 4.726 -5.945 -6.260 1.00 90.56 177 ARG A O 1
ATOM 1373 N N . PHE A 1 178 ? 2.534 -5.402 -6.342 1.00 92.62 178 PHE A N 1
ATOM 1374 C CA . PHE A 1 178 ? 2.485 -4.434 -5.259 1.00 92.62 178 PHE A CA 1
ATOM 1375 C C . PHE A 1 178 ? 1.836 -5.125 -4.062 1.00 92.62 178 PHE A C 1
ATOM 1377 O O . PHE A 1 178 ? 0.734 -5.650 -4.177 1.00 92.62 178 PHE A O 1
ATOM 1384 N N . GLU A 1 179 ? 2.527 -5.190 -2.931 1.00 93.19 179 GLU A N 1
ATOM 1385 C CA . GLU A 1 179 ? 2.061 -5.880 -1.728 1.00 93.19 179 GLU A CA 1
ATOM 1386 C C . GLU A 1 179 ? 2.172 -4.957 -0.522 1.00 93.19 179 GLU A C 1
ATOM 1388 O O . GLU A 1 179 ? 3.106 -4.154 -0.397 1.00 93.19 179 GLU A O 1
ATOM 1393 N N . SER A 1 180 ? 1.246 -5.122 0.417 1.00 93.81 180 SER A N 1
ATOM 1394 C CA . SER A 1 180 ? 1.343 -4.455 1.699 1.00 93.81 180 SER A CA 1
ATOM 1395 C C . SER A 1 180 ? 0.714 -5.271 2.815 1.00 93.81 180 SER A C 1
ATOM 1397 O O . SER A 1 180 ? -0.336 -5.865 2.609 1.00 93.81 180 SER A O 1
ATOM 1399 N N . TYR A 1 181 ? 1.370 -5.364 3.970 1.00 92.75 181 TYR A N 1
ATOM 1400 C CA . TYR A 1 181 ? 0.949 -6.274 5.039 1.00 92.75 181 TYR A CA 1
ATOM 1401 C C . TYR A 1 181 ? 1.627 -5.965 6.375 1.00 92.75 181 TYR A C 1
ATOM 1403 O O . TYR A 1 181 ? 2.698 -5.360 6.424 1.00 92.75 181 TYR A O 1
ATOM 1411 N N . ILE A 1 182 ? 1.053 -6.459 7.473 1.00 91.62 182 ILE A N 1
ATOM 1412 C CA . ILE A 1 182 ? 1.692 -6.408 8.794 1.00 91.62 182 ILE A CA 1
ATOM 1413 C C . ILE A 1 182 ? 2.868 -7.386 8.812 1.00 91.62 182 ILE A C 1
ATOM 1415 O O . ILE A 1 182 ? 2.732 -8.561 8.458 1.00 91.62 182 ILE A O 1
ATOM 1419 N N . LYS A 1 183 ? 4.041 -6.945 9.256 1.00 90.00 183 LYS A N 1
ATOM 1420 C CA . LYS A 1 183 ? 5.220 -7.810 9.355 1.00 90.00 183 LYS A CA 1
ATOM 1421 C C . LYS A 1 183 ? 4.911 -9.057 10.192 1.00 90.00 183 LYS A C 1
ATOM 1423 O O . LYS A 1 183 ? 4.363 -8.970 11.286 1.00 90.00 183 LYS A O 1
ATOM 1428 N N . GLY A 1 184 ? 5.268 -10.225 9.661 1.00 82.88 184 GLY A N 1
ATOM 1429 C CA . GLY A 1 184 ? 4.968 -11.523 10.278 1.00 82.88 184 GLY A CA 1
ATOM 1430 C C . GLY A 1 184 ? 3.615 -12.130 9.886 1.00 82.88 184 GLY A C 1
ATOM 1431 O O . GLY A 1 184 ? 3.365 -13.273 10.242 1.00 82.88 184 GLY A O 1
ATOM 1432 N N . THR A 1 185 ? 2.783 -11.425 9.112 1.00 77.00 185 THR A N 1
ATOM 1433 C CA . THR A 1 185 ? 1.475 -11.920 8.629 1.00 77.00 185 THR A CA 1
ATOM 1434 C C . THR A 1 185 ? 1.462 -12.252 7.134 1.00 77.00 185 THR A C 1
ATOM 1436 O O . THR A 1 185 ? 0.403 -12.174 6.528 1.00 77.00 185 THR A O 1
ATOM 1439 N N . LYS A 1 186 ? 2.633 -12.571 6.540 1.00 60.25 186 LYS A N 1
ATOM 1440 C CA . LYS A 1 186 ? 2.865 -12.700 5.080 1.00 60.25 186 LYS A CA 1
ATOM 1441 C C . LYS A 1 186 ? 1.586 -13.094 4.310 1.00 60.25 186 LYS A C 1
ATOM 1443 O O . LYS A 1 186 ? 1.060 -14.170 4.591 1.00 60.25 186 LYS A O 1
ATOM 1448 N N . PRO A 1 187 ? 1.125 -12.279 3.343 1.00 55.53 187 PRO A N 1
ATOM 1449 C CA . PRO A 1 187 ? -0.031 -12.612 2.526 1.00 55.53 187 PRO A CA 1
ATOM 1450 C C . PRO A 1 187 ? 0.368 -13.760 1.599 1.00 55.53 187 PRO A C 1
ATOM 1452 O O . PRO A 1 187 ? 1.038 -13.535 0.598 1.00 55.53 187 PRO A O 1
ATOM 1455 N N . ASP A 1 188 ? 0.021 -14.979 1.997 1.00 51.16 188 ASP A N 1
ATOM 1456 C CA . ASP A 1 188 ? 0.118 -16.235 1.255 1.00 51.16 188 ASP A CA 1
ATOM 1457 C C . ASP A 1 188 ? 1.404 -16.408 0.430 1.00 51.16 188 ASP A C 1
ATOM 1459 O O . ASP A 1 188 ? 1.536 -15.967 -0.718 1.00 51.16 188 ASP A O 1
ATOM 1463 N N . GLU A 1 189 ? 2.362 -17.106 1.035 1.00 48.78 189 GLU A N 1
ATOM 1464 C CA . GLU A 1 189 ? 3.559 -17.629 0.385 1.00 48.78 189 GLU A CA 1
ATOM 1465 C C . GLU A 1 189 ? 3.185 -18.638 -0.716 1.00 48.78 189 GLU A C 1
ATOM 1467 O O . GLU A 1 189 ? 3.190 -19.845 -0.522 1.00 48.78 189 GLU A O 1
ATOM 1472 N N . GLU A 1 190 ?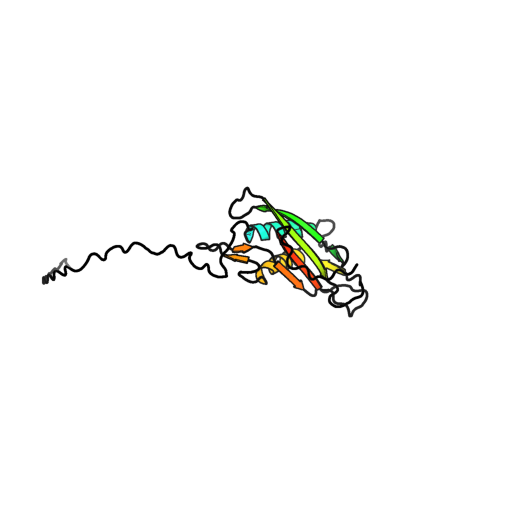 2.878 -18.133 -1.906 1.00 41.34 190 GLU A N 1
ATOM 1473 C CA . GLU A 1 190 ? 2.998 -18.884 -3.155 1.00 41.34 190 GLU A CA 1
ATOM 1474 C C . GLU A 1 190 ? 3.475 -17.934 -4.264 1.00 41.34 190 GLU A C 1
ATOM 1476 O O . GLU A 1 190 ? 2.808 -17.613 -5.245 1.00 41.34 190 GLU A O 1
ATOM 1481 N N . MET A 1 191 ? 4.674 -17.389 -4.074 1.00 39.66 191 MET A N 1
ATOM 1482 C CA . MET A 1 191 ? 5.531 -17.068 -5.207 1.00 39.66 191 MET A CA 1
ATOM 1483 C C . MET A 1 191 ? 6.673 -18.057 -5.090 1.00 39.66 191 MET A C 1
ATOM 1485 O O . MET A 1 191 ? 7.496 -17.935 -4.183 1.00 39.66 191 MET A O 1
ATOM 1489 N N . VAL A 1 192 ? 6.659 -19.092 -5.928 1.00 40.66 192 VAL A N 1
ATOM 1490 C CA . VAL A 1 192 ? 7.717 -20.094 -5.911 1.00 40.66 192 VAL A CA 1
ATOM 1491 C C . VAL A 1 192 ? 8.996 -19.430 -6.415 1.00 40.66 192 VAL A C 1
ATOM 1493 O O . VAL A 1 192 ? 9.253 -19.335 -7.612 1.00 40.66 192 VAL A O 1
ATOM 1496 N N . LEU A 1 193 ? 9.762 -18.887 -5.474 1.00 38.75 193 LEU A N 1
ATOM 1497 C CA . LEU A 1 193 ? 11.134 -18.456 -5.665 1.00 38.75 193 LEU A CA 1
ATOM 1498 C C . LEU A 1 193 ? 11.970 -19.734 -5.673 1.00 38.75 193 LEU A C 1
ATOM 1500 O O . LEU A 1 193 ? 12.351 -20.239 -4.623 1.00 38.75 193 LEU A O 1
ATOM 1504 N N . PHE A 1 194 ? 12.167 -20.313 -6.854 1.00 37.69 194 PHE A N 1
ATOM 1505 C CA . PHE A 1 194 ? 13.116 -21.410 -7.008 1.00 37.69 194 PHE A CA 1
ATOM 1506 C C . PHE A 1 194 ? 14.548 -20.850 -6.972 1.00 37.69 194 PHE A C 1
ATOM 1508 O O . PHE A 1 194 ? 14.897 -19.979 -7.780 1.00 37.69 194 PHE A O 1
ATOM 1515 N N . ASP A 1 195 ? 15.336 -21.360 -6.019 1.00 36.25 195 ASP A N 1
ATOM 1516 C CA . ASP A 1 195 ? 16.769 -21.087 -5.819 1.00 36.25 195 ASP A CA 1
ATOM 1517 C C . ASP A 1 195 ? 17.647 -21.364 -7.042 1.00 36.25 195 ASP A C 1
ATOM 1519 O O . ASP A 1 195 ? 17.282 -22.129 -7.969 1.00 36.25 195 ASP A O 1
#